Protein AF-A0A1B6G8R2-F1 (afdb_monomer_lite)

Secondary structure (DSSP, 8-state):
-------EEEES--HHHHHHHHHHTTTS-HHHHTTEEEESSHHHHHTTS-GGGS---HHHHHHHHHHHHHHGGGS-------PPP-PPPPPPPTT--SSS-HHHHHHHTTT-SS-HHHHHHHHHHTSHHHHT-TTTTTS---HHHHHHHHHHHHTT-----TT-HHHHHHHHHHHHHTSSS-TTTTTTHHHHHTGGGS-TTTHHHHHHHIIIIIS-HHHHHHHHHHHHHHHHHHTTHHHH---HHHHHHHHHHHH---TTS---HHHHHHHHHHHHHHHHTHHHHS--

InterPro domains:
  IPR000198 Rho GTPase-activating protein domain [PF00620] (115-259)
  IPR000198 Rho GTPase-activating protein domain [PS50238] (100-286)
  IPR000198 Rho GTPase-activating protein domain [SM00324] (112-283)
  IPR001251 CRAL-TRIO lipid binding domain [PF13716] (1-65)
  IPR001251 CRAL-TRIO lipid binding domain [cd00170] (1-57)
  IPR008936 Rho GTPase activation protein [G3DSA:1.10.555.10] (91-286)
  IPR008936 Rho GTPase activation protein [SSF48350] (93-286)
  IPR036865 CRAL-TRIO lipid binding domain superfamily [G3DSA:3.40.525.10] (1-67)
  IPR036865 CRAL-TRIO lipid binding domain superfamily [SSF52087] (1-54)

Sequence (288 aa):
YKKNLKALYLVHPTNFIRIIWKIFRAVISVKFGRKMMYVNCLNELSQYLNLDQISIPQPVLEHDERLMAKNSRFSSSSAAAPSPPHTPAPTPLPTQQFGVSLQFIKENHQGEVIPPLVRQCVEFLSSPDALETEGLFRRSANVSVVKELQAKVNQGLPIEFNGDVHIAAVLLKTFLRELEEPIMTFDLYDEITQFQSISKDERPRHVKILILEKLPEDNYQVLKYIVRFLSKVMDRCDLNKMTSFNLAVVFGPNLVWSQSGQLSLSAIAPINMFTDFVLVHHDQIFII

Foldseek 3Di:
DPPPLQADEDEQQDPVNVVVVVVCVVVDDPVHVVRYHYDDAVVVVCVPDPCVVPPDDPVRVVVRVVVVVVVVVVDDDDDDDDDDDDPPDPDQDLQAQFQEALVSQCVSVVNDLARPLLVVLLVLCLDPVNLLAACQLNDADDPVVLVVVNVCSSVVHDDDCVPPSRSSSVNNLRSLLRYNAALLGQVCLVVLLCLVVDDPVCNLVSLLCSQPPVGDPSSNVNVLVVLVSVLSSCVNCVRHVCHLLNVLLSRLNSRDDHPVSDRDPSSSVSSSVSSSVCSVCVCSRDVD

Radius of gyration: 22.12 Å; chains: 1; bounding box: 62×64×45 Å

Structure (mmCIF, N/CA/C/O backbone):
data_AF-A0A1B6G8R2-F1
#
_entry.id   AF-A0A1B6G8R2-F1
#
loop_
_atom_site.group_PDB
_atom_site.id
_atom_site.type_symbol
_atom_site.label_atom_id
_atom_site.label_alt_id
_atom_site.label_comp_id
_atom_site.label_asym_id
_atom_site.label_entity_id
_atom_site.label_seq_id
_atom_site.pdbx_PDB_ins_code
_atom_site.Cartn_x
_atom_site.Cartn_y
_atom_site.Cartn_z
_atom_site.occupancy
_atom_site.B_iso_or_equiv
_atom_site.auth_seq_id
_atom_site.auth_comp_id
_atom_site.auth_asym_id
_atom_site.auth_atom_id
_atom_site.pdbx_PDB_model_num
ATOM 1 N N . TYR A 1 1 ? -41.610 13.814 -13.006 1.00 40.31 1 TYR A N 1
ATOM 2 C CA . TYR A 1 1 ? -41.071 15.158 -12.696 1.00 40.31 1 TYR A CA 1
ATOM 3 C C . TYR A 1 1 ? -39.802 15.402 -13.524 1.00 40.31 1 TYR A C 1
ATOM 5 O O . TYR 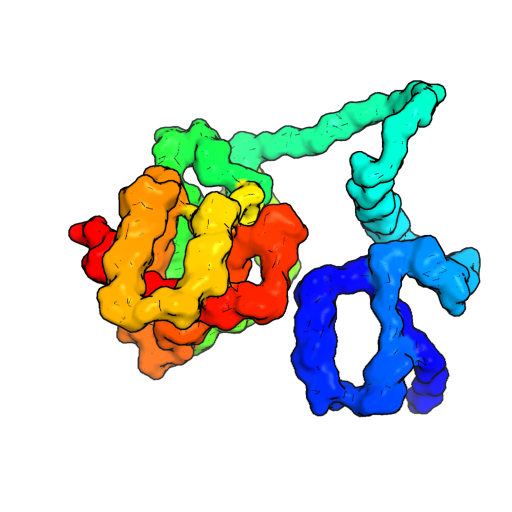A 1 1 ? -38.723 14.982 -13.124 1.00 40.31 1 TYR A O 1
ATOM 13 N N . LYS A 1 2 ? -39.899 16.003 -14.723 1.00 40.00 2 LYS A N 1
ATOM 14 C CA . LYS A 1 2 ? -38.705 16.394 -15.504 1.00 40.00 2 LYS A CA 1
ATOM 15 C C . LYS A 1 2 ? -38.089 17.630 -14.842 1.00 40.00 2 LYS A C 1
ATOM 17 O O . LYS A 1 2 ? -38.471 18.753 -15.149 1.00 40.00 2 LYS A O 1
ATOM 22 N N . LYS A 1 3 ? -37.171 17.432 -13.892 1.00 52.41 3 LYS A N 1
ATOM 23 C CA . LYS A 1 3 ? -36.388 18.541 -13.335 1.00 52.41 3 LYS A CA 1
ATOM 24 C C . LYS A 1 3 ? -35.418 19.016 -14.420 1.00 52.41 3 LYS A C 1
ATOM 26 O O . LYS A 1 3 ? -34.478 18.305 -14.772 1.00 52.41 3 LYS A O 1
ATOM 31 N N . ASN A 1 4 ? -35.667 20.204 -14.971 1.00 66.50 4 ASN A N 1
ATOM 32 C CA . ASN A 1 4 ? -34.751 20.914 -15.864 1.00 66.50 4 ASN A CA 1
ATOM 33 C C . ASN A 1 4 ? -33.536 21.401 -15.062 1.00 66.50 4 ASN A C 1
ATOM 35 O O . ASN A 1 4 ? -33.386 22.591 -14.800 1.00 66.50 4 ASN A O 1
ATOM 39 N N . LEU A 1 5 ? -32.683 20.468 -14.635 1.00 71.00 5 LEU A N 1
ATOM 40 C CA . LEU A 1 5 ? -31.417 20.783 -13.985 1.00 71.00 5 LEU A CA 1
ATOM 41 C C . LEU A 1 5 ? -30.612 21.666 -14.944 1.00 71.00 5 LEU A C 1
ATOM 43 O O . LEU A 1 5 ? -30.354 21.245 -16.075 1.00 71.00 5 LEU A O 1
ATOM 47 N N . LYS A 1 6 ? -30.295 22.899 -14.539 1.00 76.00 6 LYS A N 1
ATOM 48 C CA . LYS A 1 6 ? -29.515 23.844 -15.354 1.00 76.00 6 LYS A CA 1
ATOM 49 C C . LYS A 1 6 ? -28.019 23.612 -15.164 1.00 76.00 6 LYS A C 1
ATOM 51 O O . LYS A 1 6 ? -27.314 23.453 -16.153 1.00 76.00 6 LYS A O 1
ATOM 56 N N . ALA A 1 7 ? -27.586 23.487 -13.913 1.00 74.69 7 ALA A N 1
ATOM 57 C CA . ALA A 1 7 ? -26.220 23.161 -13.530 1.00 74.69 7 ALA A CA 1
ATOM 58 C C . ALA A 1 7 ? -26.206 22.378 -12.204 1.00 74.69 7 ALA A C 1
ATOM 60 O O . ALA A 1 7 ? -27.134 22.499 -11.403 1.00 74.69 7 ALA A O 1
ATOM 61 N N . LEU A 1 8 ? -25.170 21.566 -12.002 1.00 82.56 8 LEU A N 1
ATOM 62 C CA . LEU A 1 8 ? -24.858 20.845 -10.773 1.00 82.56 8 LEU A CA 1
ATOM 63 C C . LEU A 1 8 ? -23.422 21.187 -10.383 1.00 82.56 8 LEU A C 1
ATOM 65 O O . LEU A 1 8 ? -22.488 20.781 -11.075 1.00 82.56 8 LEU A O 1
ATOM 69 N N . TYR A 1 9 ? -23.269 21.922 -9.286 1.00 81.06 9 TYR A N 1
ATOM 70 C CA . TYR A 1 9 ? -21.970 22.314 -8.756 1.00 81.06 9 TYR A CA 1
ATOM 71 C C . TYR A 1 9 ? -21.556 21.352 -7.653 1.00 81.06 9 TYR A C 1
ATOM 73 O O . TYR A 1 9 ? -22.289 21.156 -6.684 1.00 81.06 9 TYR A O 1
ATOM 81 N N . LEU A 1 10 ? -20.385 20.747 -7.812 1.00 82.38 10 LEU A N 1
ATOM 82 C CA . LEU A 1 10 ? -19.775 19.915 -6.791 1.00 82.38 10 LEU A CA 1
ATOM 83 C C . LEU A 1 10 ? -18.633 20.692 -6.136 1.00 82.38 10 LEU A C 1
ATOM 85 O O . LEU A 1 10 ? -17.642 21.014 -6.792 1.00 82.38 10 LEU A O 1
ATOM 89 N N . VAL A 1 11 ? -18.806 20.977 -4.848 1.00 80.62 11 VAL A N 1
ATOM 90 C CA . VAL A 1 11 ? -17.889 21.766 -4.018 1.00 80.62 11 VAL A CA 1
ATOM 91 C C . VAL A 1 11 ? -16.955 20.823 -3.267 1.00 80.62 11 VAL A C 1
ATOM 93 O O . VAL A 1 11 ? -17.408 19.806 -2.746 1.00 80.62 11 VAL A O 1
ATOM 96 N N . HIS A 1 12 ? -15.659 21.136 -3.232 1.00 80.25 12 HIS A N 1
ATOM 97 C CA . HIS A 1 12 ? -14.617 20.300 -2.616 1.00 80.25 12 HIS A CA 1
ATOM 98 C C . HIS A 1 12 ? -14.606 18.839 -3.100 1.00 80.25 12 HIS A C 1
ATOM 100 O O . HIS A 1 12 ? -14.577 17.908 -2.288 1.00 80.25 12 HIS A O 1
ATOM 106 N N . PRO A 1 13 ? -14.632 18.580 -4.420 1.00 75.62 13 PRO A N 1
ATOM 107 C CA . PRO A 1 13 ? -14.614 17.212 -4.900 1.00 75.62 13 PRO A CA 1
ATOM 108 C C . PRO A 1 13 ? -13.291 16.549 -4.519 1.00 75.62 13 PRO A C 1
ATOM 110 O O . PRO A 1 13 ? -12.234 16.910 -5.051 1.00 75.62 13 PRO A O 1
ATOM 113 N N . THR A 1 14 ? -13.362 15.561 -3.623 1.00 70.75 14 THR A N 1
ATOM 114 C CA . THR A 1 14 ? -12.216 14.720 -3.265 1.00 70.75 14 THR A CA 1
ATOM 115 C C . THR A 1 14 ? -11.708 13.985 -4.502 1.00 70.75 14 THR A C 1
ATOM 117 O O . THR A 1 14 ? -12.460 13.733 -5.451 1.00 70.75 14 THR A O 1
ATOM 120 N N . ASN A 1 15 ? -10.430 13.603 -4.502 1.00 51.84 15 ASN A N 1
ATOM 121 C CA . ASN A 1 15 ? -9.830 12.897 -5.637 1.00 51.84 15 ASN A CA 1
ATOM 122 C C . ASN A 1 15 ? -10.608 11.621 -5.986 1.00 51.84 15 ASN A C 1
ATOM 124 O O . ASN A 1 15 ? -10.829 11.341 -7.160 1.00 51.84 15 ASN A O 1
ATOM 128 N N . PHE A 1 16 ? -11.149 10.931 -4.980 1.00 55.25 16 PHE A N 1
ATOM 129 C CA . PHE A 1 16 ? -12.066 9.808 -5.157 1.00 55.25 16 PHE A CA 1
ATOM 130 C C . PHE A 1 16 ? -13.327 10.178 -5.954 1.00 55.25 16 PHE A C 1
ATOM 132 O O . PHE A 1 16 ? -13.662 9.490 -6.916 1.00 55.25 16 PHE A O 1
ATOM 139 N N . ILE A 1 17 ? -13.996 11.290 -5.623 1.00 67.38 17 ILE A N 1
ATOM 140 C CA . ILE A 1 17 ? -15.208 11.725 -6.335 1.00 67.38 17 ILE A CA 1
ATOM 141 C C . ILE A 1 17 ? -14.876 12.162 -7.770 1.00 67.38 17 ILE A C 1
ATOM 143 O O . ILE A 1 17 ? -15.641 11.871 -8.690 1.00 67.38 17 ILE A O 1
ATOM 147 N N . ARG A 1 18 ? -13.710 12.785 -7.998 1.00 60.12 18 ARG A N 1
ATOM 148 C CA . ARG A 1 18 ? -13.232 13.127 -9.352 1.00 60.12 18 ARG A CA 1
ATOM 149 C C . ARG A 1 18 ? -12.920 11.880 -10.187 1.00 60.12 18 ARG A C 1
ATOM 151 O O . ARG A 1 18 ? -13.203 11.864 -11.384 1.00 60.12 18 ARG A O 1
ATOM 158 N N . ILE A 1 19 ? -12.351 10.841 -9.573 1.00 54.41 19 ILE A N 1
ATOM 159 C CA . ILE A 1 19 ? -12.020 9.556 -10.214 1.00 54.41 19 ILE A CA 1
ATOM 160 C C . ILE A 1 19 ? -13.291 8.785 -10.569 1.00 54.41 19 ILE A C 1
ATOM 162 O O . ILE A 1 19 ? -13.453 8.383 -11.721 1.00 54.41 19 ILE A O 1
ATOM 166 N N . ILE A 1 20 ? -14.220 8.659 -9.616 1.00 66.56 20 ILE A N 1
ATOM 167 C CA . ILE A 1 20 ? -15.561 8.111 -9.845 1.00 66.56 20 ILE A CA 1
ATOM 168 C C . ILE A 1 20 ? -16.197 8.815 -11.043 1.00 66.56 20 ILE A C 1
ATOM 170 O O . ILE A 1 20 ? -16.633 8.162 -11.990 1.00 66.56 20 ILE A O 1
ATOM 174 N N . TRP A 1 21 ? -16.149 10.146 -11.081 1.00 65.31 21 TRP A N 1
ATOM 175 C CA . TRP A 1 21 ? -16.716 10.895 -12.194 1.00 65.31 21 TRP A CA 1
ATOM 176 C C . TRP A 1 21 ? -16.066 10.622 -13.549 1.00 65.31 21 TRP A C 1
ATOM 178 O O . TRP A 1 21 ? -16.764 10.523 -14.560 1.00 65.31 21 TRP A O 1
ATOM 188 N N . LYS A 1 22 ? -14.743 10.457 -13.599 1.00 61.22 22 LYS A N 1
ATOM 189 C CA . LYS A 1 22 ? -14.046 10.110 -14.845 1.00 61.22 22 LYS A CA 1
ATOM 190 C C . LYS A 1 22 ? -14.473 8.741 -15.383 1.00 61.22 22 LYS A C 1
ATOM 192 O O . LYS A 1 22 ? -14.595 8.597 -16.596 1.00 61.22 22 LYS A O 1
ATOM 197 N N . ILE A 1 23 ? -14.770 7.788 -14.499 1.00 62.78 23 ILE A N 1
ATOM 198 C CA . ILE A 1 23 ? -15.248 6.441 -14.851 1.00 62.78 23 ILE A CA 1
ATOM 199 C C . ILE A 1 23 ? -16.711 6.483 -15.326 1.00 62.78 23 ILE A C 1
ATOM 201 O O . ILE A 1 23 ? -17.046 5.918 -16.366 1.00 62.78 23 ILE A O 1
ATOM 205 N N . PHE A 1 24 ? -17.583 7.221 -14.631 1.00 64.94 24 PHE A N 1
ATOM 206 C CA . PHE A 1 24 ? -18.999 7.345 -15.004 1.00 64.94 24 PHE A CA 1
ATOM 207 C C . PHE A 1 24 ? -19.252 8.220 -16.244 1.00 64.94 24 PHE A C 1
ATOM 209 O O . PHE A 1 24 ? -20.363 8.213 -16.778 1.00 64.94 24 PHE A O 1
ATOM 216 N N . ARG A 1 25 ? -18.235 8.923 -16.769 1.00 61.28 25 ARG A N 1
ATOM 217 C CA . ARG A 1 25 ? -18.344 9.722 -18.005 1.00 61.28 25 ARG A CA 1
ATOM 218 C C . ARG A 1 25 ? -18.815 8.896 -19.212 1.00 61.28 25 ARG A C 1
ATOM 220 O O . ARG A 1 25 ? -19.458 9.458 -20.092 1.00 61.28 25 ARG A O 1
ATOM 227 N N . ALA A 1 26 ? -18.542 7.589 -19.238 1.00 59.84 26 ALA A N 1
ATOM 228 C CA . ALA A 1 26 ? -19.014 6.676 -20.285 1.00 59.84 26 ALA A CA 1
ATOM 229 C C . ALA A 1 26 ? -20.502 6.284 -20.150 1.00 59.84 26 ALA A C 1
ATOM 231 O O . ALA A 1 26 ? -21.125 5.893 -21.130 1.00 59.84 26 ALA A O 1
ATOM 232 N N . VAL A 1 27 ? -21.078 6.405 -18.950 1.00 67.25 27 VAL A N 1
ATOM 233 C CA . VAL A 1 27 ? -22.444 5.953 -18.615 1.00 67.25 27 VAL A CA 1
ATOM 234 C C . VAL A 1 27 ? -23.433 7.125 -18.568 1.00 67.25 27 VAL A C 1
ATOM 236 O O . VAL A 1 27 ? -24.647 6.952 -18.666 1.00 67.25 27 VAL A O 1
ATOM 239 N N . ILE A 1 28 ? -22.927 8.350 -18.431 1.00 64.81 28 ILE A N 1
ATOM 240 C CA . ILE A 1 28 ? -23.736 9.540 -18.182 1.00 64.81 28 ILE A CA 1
ATOM 241 C C . ILE A 1 28 ? -23.916 10.334 -19.466 1.00 64.81 28 ILE A C 1
ATOM 243 O O . ILE A 1 28 ? -22.966 10.602 -20.197 1.00 64.81 28 ILE A O 1
ATOM 247 N N . SER A 1 29 ? -25.164 10.727 -19.747 1.00 71.88 29 SER A N 1
ATOM 248 C CA . SER A 1 29 ? -25.476 11.393 -21.011 1.00 71.88 29 SER A CA 1
ATOM 249 C C . SER A 1 29 ? -24.622 12.650 -21.199 1.00 71.88 29 SER A C 1
ATOM 251 O O . SER A 1 29 ? -24.452 13.453 -20.276 1.00 71.88 29 SER A O 1
ATOM 253 N N . VAL A 1 30 ? -24.161 12.874 -22.430 1.00 69.00 30 VAL A N 1
ATOM 254 C CA . VAL A 1 30 ? -23.381 14.062 -22.815 1.00 69.00 30 VAL A CA 1
ATOM 255 C C . VAL A 1 30 ? -24.092 15.359 -22.400 1.00 69.00 30 VAL A C 1
ATOM 257 O O . VAL A 1 30 ? -23.451 16.317 -21.970 1.00 69.00 30 VAL A O 1
ATOM 260 N N . LYS A 1 31 ? -25.432 15.380 -22.461 1.00 71.00 31 LYS A N 1
ATOM 261 C CA . LYS A 1 31 ? -26.261 16.526 -22.050 1.00 71.00 31 LYS A CA 1
ATOM 262 C C . LYS A 1 31 ? -26.241 16.779 -20.539 1.00 71.00 31 LYS A C 1
ATOM 264 O O . LYS A 1 31 ? -26.386 17.927 -20.132 1.00 71.00 31 LYS A O 1
ATOM 269 N N . PHE A 1 32 ? -26.088 15.739 -19.720 1.00 75.06 32 PHE A N 1
ATOM 270 C CA . PHE A 1 32 ? -25.959 15.866 -18.266 1.00 75.06 32 PHE A CA 1
ATOM 271 C C . PHE A 1 32 ? -24.525 16.214 -17.864 1.00 75.06 32 PHE A C 1
ATOM 273 O O . PHE A 1 32 ? -24.330 17.114 -17.055 1.00 75.06 32 PHE A O 1
ATOM 280 N N . GLY A 1 33 ? -23.523 15.584 -18.487 1.00 68.12 33 GLY A N 1
ATOM 281 C CA . GLY A 1 33 ? -22.112 15.876 -18.215 1.00 68.12 33 GLY A CA 1
ATOM 282 C C . GLY A 1 33 ? -21.746 17.348 -18.439 1.00 68.12 33 GLY A C 1
ATOM 283 O O . GLY A 1 33 ? -21.022 17.924 -17.638 1.00 68.12 33 GLY A O 1
ATOM 284 N N . ARG A 1 34 ? -22.328 18.000 -19.459 1.00 72.38 34 ARG A N 1
ATOM 285 C CA . ARG A 1 34 ? -22.142 19.444 -19.730 1.00 72.38 34 ARG A CA 1
ATOM 286 C C . ARG A 1 34 ? -22.697 20.378 -18.651 1.00 72.38 34 ARG A C 1
ATOM 288 O O . ARG A 1 34 ? -22.387 21.561 -18.667 1.00 72.38 34 ARG A O 1
ATOM 295 N N . LYS A 1 35 ? -23.550 19.874 -17.761 1.00 77.81 35 LYS A N 1
ATOM 296 C CA . LYS A 1 35 ? -24.177 20.654 -16.686 1.00 77.81 35 LYS A CA 1
ATOM 297 C C . LYS A 1 35 ? -23.432 20.512 -15.367 1.00 77.81 35 LYS A C 1
ATOM 299 O O . LYS A 1 35 ? -23.833 21.122 -14.385 1.00 77.81 35 LYS A O 1
ATOM 304 N N . MET A 1 36 ? -22.393 19.689 -15.331 1.00 75.56 36 MET A N 1
ATOM 305 C CA . MET A 1 36 ? -21.608 19.461 -14.136 1.00 75.56 36 MET A CA 1
ATOM 306 C C . MET A 1 36 ? -20.434 20.412 -14.067 1.00 75.56 36 MET A C 1
ATOM 308 O O . MET A 1 36 ? -19.650 20.484 -15.010 1.00 75.56 36 MET A O 1
ATOM 312 N N . MET A 1 37 ? -20.297 21.079 -12.933 1.00 73.94 37 MET A N 1
ATOM 313 C CA . MET A 1 37 ? -19.226 22.026 -12.680 1.00 73.94 37 MET A CA 1
ATOM 314 C C . MET A 1 37 ? -18.552 21.663 -11.361 1.00 73.94 37 MET A C 1
ATOM 316 O O . MET A 1 37 ? -19.218 21.303 -10.389 1.00 73.94 37 MET A O 1
ATOM 320 N N . TYR A 1 38 ? -17.227 21.735 -11.336 1.00 77.12 38 TYR A N 1
ATOM 321 C CA . TYR A 1 38 ? -16.442 21.521 -10.126 1.00 77.12 38 TYR A CA 1
ATOM 322 C C . TYR A 1 38 ? -15.957 22.866 -9.624 1.00 77.12 38 TYR A C 1
ATOM 324 O O . TYR A 1 38 ? -15.432 23.651 -10.410 1.00 77.12 38 TYR A O 1
ATOM 332 N N . VAL A 1 39 ? -16.112 23.092 -8.327 1.00 72.69 39 VAL A N 1
ATOM 333 C CA . VAL A 1 39 ? -15.553 24.259 -7.649 1.00 72.69 39 VAL A CA 1
ATOM 334 C C . VAL A 1 39 ? -14.748 23.777 -6.454 1.00 72.69 39 VAL A C 1
ATOM 336 O O . VAL A 1 39 ? -15.142 22.853 -5.732 1.00 72.69 39 VAL A O 1
ATOM 339 N N . ASN A 1 40 ? -13.561 24.340 -6.294 1.00 75.50 40 ASN A N 1
ATOM 340 C CA . ASN A 1 40 ? -12.614 23.908 -5.274 1.00 75.50 40 ASN A CA 1
ATOM 341 C C . ASN A 1 40 ? -12.871 24.592 -3.933 1.00 75.50 40 ASN A C 1
ATOM 343 O O . ASN A 1 40 ? -12.404 24.082 -2.916 1.00 75.50 40 ASN A O 1
ATOM 347 N N . CYS A 1 41 ? -13.614 25.701 -3.944 1.00 82.81 41 CYS A N 1
ATOM 348 C CA . CYS A 1 41 ? -13.970 26.474 -2.766 1.00 82.81 41 CYS A CA 1
ATOM 349 C C . CYS A 1 41 ? -15.330 27.183 -2.905 1.00 82.81 41 CYS A C 1
ATOM 351 O O . CYS A 1 41 ? -15.867 27.320 -4.010 1.00 82.81 41 CYS A O 1
ATOM 353 N N . LEU A 1 42 ? -15.895 27.645 -1.788 1.00 84.50 42 LEU A N 1
ATOM 354 C CA . LEU A 1 42 ? -17.187 28.340 -1.759 1.00 84.50 42 LEU A CA 1
ATOM 355 C C . LEU A 1 42 ? -17.120 29.727 -2.407 1.00 84.50 42 LEU A C 1
ATOM 357 O O . LEU A 1 42 ? -18.110 30.170 -2.985 1.00 84.50 42 LEU A O 1
ATOM 361 N N . ASN A 1 43 ? -15.952 30.377 -2.408 1.00 82.25 43 ASN A N 1
ATOM 362 C CA . ASN A 1 43 ? -15.760 31.638 -3.129 1.00 82.25 43 ASN A CA 1
ATOM 363 C C . ASN A 1 43 ? -15.850 31.471 -4.659 1.00 82.25 43 ASN A C 1
ATOM 365 O O . ASN A 1 43 ? -16.321 32.361 -5.355 1.00 82.25 43 ASN A O 1
ATOM 369 N N . GLU A 1 44 ? -15.440 30.325 -5.210 1.00 78.12 44 GLU A N 1
ATOM 370 C CA . GLU A 1 44 ? -15.698 30.021 -6.625 1.00 78.12 44 GLU A CA 1
ATOM 371 C C . GLU A 1 44 ? -17.190 29.750 -6.861 1.00 78.12 44 GLU A C 1
ATOM 373 O O . GLU A 1 44 ? -17.727 30.137 -7.895 1.00 78.12 44 GLU A O 1
ATOM 378 N N . LEU A 1 45 ? -17.882 29.115 -5.906 1.00 82.56 45 LEU A 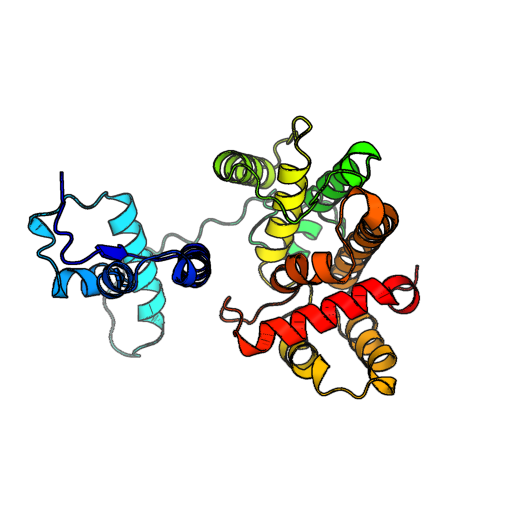N 1
ATOM 379 C CA . LEU A 1 45 ? -19.319 28.845 -6.009 1.00 82.56 45 LEU A CA 1
ATOM 380 C C . LEU A 1 45 ? -20.161 30.131 -6.011 1.00 82.56 45 LEU A C 1
ATOM 382 O O . LEU A 1 45 ? -21.136 30.209 -6.763 1.00 82.56 45 LEU A O 1
ATOM 386 N N . SER A 1 46 ? -19.784 31.130 -5.204 1.00 80.56 46 SER A N 1
ATOM 387 C CA . SER A 1 46 ? -20.508 32.405 -5.077 1.00 80.56 46 SER A CA 1
ATOM 388 C C . SER A 1 46 ? -20.560 33.203 -6.386 1.00 80.56 46 SER A C 1
ATOM 390 O O . SER A 1 46 ? -21.493 33.971 -6.610 1.00 80.56 46 SER A O 1
ATOM 392 N N . GLN A 1 47 ? -19.613 32.968 -7.301 1.00 79.12 47 GLN A N 1
ATOM 393 C CA . GLN A 1 47 ? -19.602 33.571 -8.640 1.00 79.12 47 GLN A CA 1
ATOM 394 C C . GLN A 1 47 ? -20.722 33.037 -9.545 1.00 79.12 47 GLN A C 1
ATOM 396 O O . GLN A 1 47 ? -21.084 33.680 -10.531 1.00 79.12 47 GLN A O 1
ATOM 401 N N . TYR A 1 48 ? -21.277 31.864 -9.224 1.00 77.31 48 TYR A N 1
ATOM 402 C CA . TYR A 1 48 ? -22.320 31.208 -10.014 1.00 77.31 48 TYR A CA 1
ATOM 403 C C . TYR A 1 48 ? -23.684 31.176 -9.313 1.00 77.31 48 TYR A C 1
ATOM 405 O O . TYR A 1 48 ? -24.706 31.036 -9.989 1.00 77.31 48 TYR A O 1
ATOM 413 N N . LEU A 1 49 ? -23.716 31.267 -7.979 1.00 77.94 49 LEU A N 1
ATOM 414 C CA . LEU A 1 49 ? -24.923 31.160 -7.157 1.00 77.94 49 LEU A CA 1
ATOM 415 C C . LEU A 1 49 ? -24.896 32.173 -6.009 1.00 77.94 49 LEU A C 1
ATOM 417 O O . LEU A 1 49 ? -23.869 32.362 -5.367 1.00 77.94 49 LEU A O 1
ATOM 421 N N . ASN A 1 50 ? -26.050 32.761 -5.689 1.00 77.00 50 ASN A N 1
ATOM 422 C CA . ASN A 1 50 ? -26.180 33.588 -4.493 1.00 77.00 50 ASN A CA 1
ATOM 423 C C . ASN A 1 50 ? -26.247 32.686 -3.247 1.00 77.00 50 ASN A C 1
ATOM 425 O O . ASN A 1 50 ? -27.248 31.996 -3.034 1.00 77.00 50 ASN A O 1
ATOM 429 N N . LEU A 1 51 ? -25.172 32.677 -2.453 1.00 75.31 51 LEU A N 1
ATOM 430 C CA . LEU A 1 51 ? -25.038 31.792 -1.293 1.00 75.31 51 LEU A CA 1
ATOM 431 C C . LEU A 1 51 ? -25.983 32.163 -0.139 1.00 75.31 51 LEU A C 1
ATOM 433 O O . LEU A 1 51 ? -26.355 31.271 0.615 1.00 75.31 51 LEU A O 1
ATOM 437 N N . ASP A 1 52 ? -26.463 33.409 -0.052 1.00 76.06 52 ASP A N 1
ATOM 438 C CA . ASP A 1 52 ? -27.372 33.855 1.021 1.00 76.06 52 ASP A CA 1
ATOM 439 C C . ASP A 1 52 ? -28.753 33.182 0.947 1.00 76.06 52 ASP A C 1
ATOM 441 O O . ASP A 1 52 ? -29.490 33.115 1.929 1.00 76.06 52 ASP A O 1
ATOM 445 N N . GLN A 1 53 ? -29.116 32.658 -0.226 1.00 76.06 53 GLN A N 1
ATOM 446 C CA . GLN A 1 53 ? -30.376 31.942 -0.447 1.00 76.06 53 GLN A CA 1
ATOM 447 C C . GLN A 1 53 ? -30.248 30.426 -0.226 1.00 76.06 53 GLN A C 1
ATOM 449 O O . GLN A 1 53 ? -31.225 29.694 -0.396 1.00 76.06 53 GLN A O 1
ATOM 454 N N . ILE A 1 54 ? -29.052 29.936 0.119 1.00 78.50 54 ILE A N 1
ATOM 455 C CA . ILE A 1 54 ? -28.742 28.512 0.238 1.00 78.50 54 ILE A CA 1
ATOM 456 C C . ILE A 1 54 ? -28.231 28.243 1.652 1.00 78.50 54 ILE A C 1
ATOM 458 O O . ILE A 1 54 ? -27.196 28.751 2.065 1.00 78.50 54 ILE A O 1
ATOM 462 N N . SER A 1 55 ? -28.922 27.386 2.402 1.00 79.88 55 SER A N 1
ATOM 463 C CA . SER A 1 55 ? -28.442 26.956 3.718 1.00 79.88 55 SER A CA 1
ATOM 464 C C . SER A 1 55 ? -27.259 25.996 3.566 1.00 79.88 55 SER A C 1
ATOM 466 O O . SER A 1 55 ? -27.444 24.793 3.367 1.00 79.88 55 SER A O 1
ATOM 468 N N . ILE A 1 56 ? -26.038 26.529 3.640 1.00 84.25 56 ILE A N 1
ATOM 469 C CA . ILE A 1 56 ? -24.805 25.737 3.613 1.00 84.25 56 ILE A CA 1
ATOM 470 C C . ILE A 1 56 ? -24.554 25.164 5.017 1.00 84.25 56 ILE A C 1
ATOM 472 O O . ILE A 1 56 ? -24.506 25.924 5.985 1.00 84.25 56 ILE A O 1
ATOM 476 N N . PRO A 1 57 ? -24.388 23.839 5.170 1.00 86.56 57 PRO A N 1
ATOM 477 C CA . PRO A 1 57 ? -24.084 23.245 6.467 1.00 86.56 57 PRO A CA 1
ATOM 478 C C . PRO A 1 57 ? -22.756 23.760 7.043 1.00 86.56 57 PRO A C 1
ATOM 480 O O . PRO A 1 57 ? -21.751 23.794 6.334 1.00 86.56 57 PRO A O 1
ATOM 483 N N . GLN A 1 58 ? -22.728 24.061 8.345 1.00 80.38 58 GLN A N 1
ATOM 484 C CA . GLN A 1 58 ? -21.529 24.523 9.068 1.00 80.38 58 GLN A CA 1
ATOM 485 C C . GLN A 1 58 ? -20.267 23.669 8.828 1.00 80.38 58 GLN A C 1
ATOM 487 O O . GLN A 1 58 ? -19.222 24.245 8.535 1.00 80.38 58 GLN A O 1
ATOM 492 N N . PRO A 1 59 ? -20.335 22.319 8.794 1.00 86.00 59 PRO A N 1
ATOM 493 C CA . PRO A 1 59 ? -19.154 21.502 8.502 1.00 86.00 59 PRO A CA 1
ATOM 494 C C . PRO A 1 59 ? -18.502 21.783 7.140 1.00 86.00 59 PRO A C 1
ATOM 496 O O . PRO A 1 59 ? -17.316 21.519 6.961 1.00 86.00 59 PRO A O 1
ATOM 499 N N . VAL A 1 60 ? -19.265 22.287 6.163 1.00 80.19 60 VAL A N 1
ATOM 500 C CA . VAL A 1 60 ? -18.752 22.635 4.830 1.00 80.19 60 VAL A CA 1
ATOM 501 C C . VAL A 1 60 ? -18.041 23.987 4.864 1.00 80.19 60 VAL A C 1
ATOM 503 O O . VAL A 1 60 ? -16.980 24.111 4.264 1.00 80.19 60 VAL A O 1
ATOM 506 N N . LEU A 1 61 ? -18.580 24.960 5.605 1.00 83.75 61 LEU A N 1
ATOM 507 C CA . LEU A 1 61 ? -17.952 26.271 5.808 1.00 83.75 61 LEU A CA 1
ATOM 508 C C . LEU A 1 61 ? -16.604 26.124 6.525 1.00 83.75 61 LEU A C 1
ATOM 510 O O . LEU A 1 61 ? -15.586 26.602 6.034 1.00 83.75 61 LEU A O 1
ATOM 514 N N . GLU A 1 62 ? -16.572 25.351 7.614 1.00 85.50 62 GLU A N 1
ATOM 515 C CA . GLU A 1 62 ? -15.330 25.056 8.340 1.00 85.50 62 GLU A CA 1
ATOM 516 C C . GLU A 1 62 ? -14.291 24.344 7.461 1.00 85.50 62 GLU A C 1
ATOM 518 O O . GLU A 1 62 ? -13.082 24.543 7.607 1.00 85.50 62 GLU A O 1
ATOM 523 N N . HIS A 1 63 ? -14.742 23.468 6.560 1.00 82.19 63 HIS A N 1
ATOM 524 C CA . HIS A 1 63 ? -13.851 22.757 5.651 1.00 82.19 63 HIS A CA 1
ATOM 525 C C . HIS A 1 63 ? -13.259 23.686 4.583 1.00 82.19 63 HIS A C 1
ATOM 527 O O . HIS A 1 63 ? -12.060 23.600 4.306 1.00 82.19 63 HIS A O 1
ATOM 533 N N . ASP A 1 64 ? -14.072 24.582 4.022 1.00 85.44 64 ASP A N 1
ATOM 534 C CA . ASP A 1 64 ? -13.653 25.587 3.043 1.00 85.44 64 ASP A CA 1
ATOM 535 C C . ASP A 1 64 ? -12.605 26.543 3.633 1.00 85.44 64 ASP A C 1
ATOM 537 O O . ASP A 1 64 ? -11.526 26.708 3.056 1.00 85.44 64 ASP A O 1
ATOM 541 N N . GLU A 1 65 ? -12.847 27.064 4.841 1.00 84.00 65 GLU A N 1
ATOM 542 C CA . GLU A 1 65 ? -11.900 27.924 5.563 1.00 84.00 65 GLU A CA 1
ATOM 543 C C . GLU A 1 65 ? -10.559 27.222 5.815 1.00 84.00 65 GLU A C 1
ATOM 545 O O . GLU A 1 65 ? -9.489 27.789 5.568 1.00 84.00 65 GLU A O 1
ATOM 550 N N . ARG A 1 66 ? -10.589 25.949 6.240 1.00 84.06 66 ARG A N 1
ATOM 551 C CA . ARG A 1 66 ? -9.369 25.147 6.445 1.00 84.06 66 ARG A CA 1
ATOM 552 C C . ARG A 1 66 ? -8.574 24.954 5.154 1.00 84.06 66 ARG A C 1
ATOM 554 O O . ARG A 1 66 ? -7.343 24.908 5.206 1.00 84.06 66 ARG A O 1
ATOM 561 N N . LEU A 1 67 ? -9.244 24.814 4.010 1.00 76.88 67 LEU A N 1
ATOM 562 C CA . LEU A 1 67 ? -8.586 24.662 2.711 1.00 76.88 67 LEU A CA 1
ATOM 563 C C . LEU A 1 67 ? -7.996 25.987 2.210 1.00 76.88 67 LEU A C 1
ATOM 565 O O . LEU A 1 67 ? -6.852 26.005 1.750 1.00 76.88 67 LEU A O 1
ATOM 569 N N . MET A 1 68 ? -8.717 27.102 2.354 1.00 78.06 68 MET A N 1
ATOM 570 C CA . MET A 1 68 ? -8.215 28.425 1.961 1.00 78.06 68 MET A CA 1
ATOM 571 C C . MET A 1 68 ? -7.026 28.877 2.818 1.00 78.06 68 MET A C 1
ATOM 573 O O . MET A 1 68 ? -6.036 29.384 2.285 1.00 78.06 68 MET A O 1
ATOM 577 N N . ALA A 1 69 ? -7.064 28.610 4.127 1.00 74.00 69 ALA A N 1
ATOM 578 C CA . ALA A 1 69 ? -5.966 28.923 5.040 1.00 74.00 69 ALA A CA 1
ATOM 579 C C . ALA A 1 69 ? -4.669 28.156 4.710 1.00 74.00 69 ALA A C 1
ATOM 581 O O . ALA A 1 69 ? -3.570 28.662 4.950 1.00 74.00 69 ALA A O 1
ATOM 582 N N . LYS A 1 70 ? -4.774 26.948 4.134 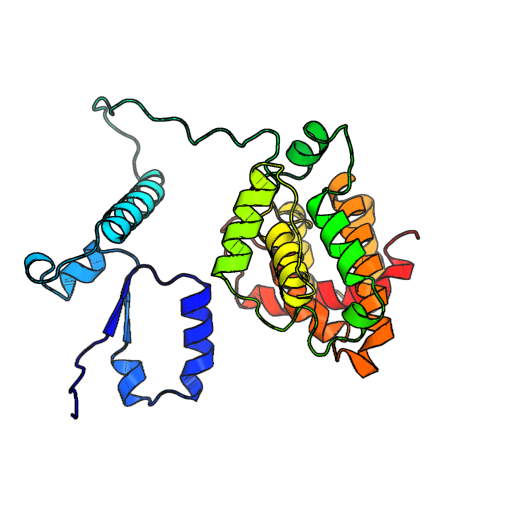1.00 64.31 70 LYS A N 1
ATOM 583 C CA . LYS A 1 70 ? -3.618 26.166 3.665 1.00 64.31 70 LYS A CA 1
ATOM 584 C C . LYS A 1 70 ? -3.026 26.713 2.360 1.00 64.31 70 LYS A C 1
ATOM 586 O O . LYS A 1 70 ? -1.806 26.731 2.230 1.00 64.31 70 LYS A O 1
ATOM 591 N N . ASN A 1 71 ? -3.853 27.219 1.441 1.00 50.94 71 ASN A N 1
ATOM 592 C CA . ASN A 1 71 ? -3.393 27.778 0.161 1.00 50.94 71 ASN A CA 1
ATOM 593 C C . ASN A 1 71 ? -2.804 29.197 0.277 1.00 50.94 71 ASN A C 1
ATOM 595 O O . ASN A 1 71 ? -1.927 29.558 -0.505 1.00 50.94 71 ASN A O 1
ATOM 599 N N . SER A 1 72 ? -3.223 29.995 1.266 1.00 48.91 72 SER A N 1
ATOM 600 C CA . SER A 1 72 ? -2.706 31.360 1.469 1.00 48.91 72 SER A CA 1
ATOM 601 C C . SER A 1 72 ? -1.248 31.416 1.957 1.00 48.91 72 SER A C 1
ATOM 603 O O . SER A 1 72 ? -0.631 32.476 1.887 1.00 48.91 72 SER A O 1
ATOM 605 N N . ARG A 1 73 ? -0.660 30.306 2.433 1.00 48.50 73 ARG A N 1
ATOM 606 C CA . ARG A 1 73 ? 0.724 30.279 2.956 1.00 48.50 73 ARG A CA 1
ATOM 607 C C . ARG A 1 73 ? 1.819 30.290 1.881 1.00 48.50 73 ARG A C 1
ATOM 609 O O . ARG A 1 73 ? 2.991 30.319 2.236 1.00 48.50 73 ARG A O 1
ATOM 616 N N . PHE A 1 74 ? 1.463 30.294 0.594 1.00 45.19 74 PHE A N 1
ATOM 617 C CA . PHE A 1 74 ? 2.426 30.315 -0.516 1.00 45.19 74 PHE A CA 1
ATOM 618 C C . PHE A 1 74 ? 2.504 31.667 -1.248 1.00 45.19 74 PHE A C 1
ATOM 620 O O . PHE A 1 74 ? 3.079 31.757 -2.328 1.00 45.19 74 PHE A O 1
ATOM 627 N N . SER A 1 75 ? 1.913 32.736 -0.701 1.00 39.66 75 SER A N 1
ATOM 628 C CA . SER A 1 75 ? 1.963 34.078 -1.297 1.00 39.66 75 SER A CA 1
ATOM 629 C C . SER A 1 75 ? 2.169 35.158 -0.230 1.00 39.66 75 SER A C 1
ATOM 631 O O . SER A 1 75 ? 1.326 35.345 0.638 1.00 39.66 75 SER A O 1
ATOM 633 N N . SER A 1 76 ? 3.260 35.914 -0.383 1.00 35.91 76 SER A N 1
ATOM 634 C CA . SER A 1 76 ? 3.625 37.193 0.257 1.00 35.91 76 SER A CA 1
ATOM 635 C C . SER A 1 76 ? 4.278 37.193 1.652 1.00 35.91 76 SER A C 1
ATOM 637 O O . SER A 1 76 ? 3.672 36.981 2.695 1.00 35.91 76 SER A O 1
ATOM 639 N N . SER A 1 77 ? 5.555 37.577 1.634 1.00 39.97 77 SER A N 1
ATOM 640 C CA . SER A 1 77 ? 6.233 38.388 2.642 1.00 39.97 77 SER A CA 1
ATOM 641 C C . SER A 1 77 ? 5.646 39.809 2.683 1.00 39.97 77 SER A C 1
ATOM 643 O O . SER A 1 77 ? 5.617 40.449 1.630 1.00 39.97 77 SER A O 1
ATOM 645 N N . SER A 1 78 ? 5.244 40.297 3.870 1.00 37.19 78 SER A N 1
ATOM 646 C CA . SER A 1 78 ? 5.297 41.694 4.391 1.00 37.19 78 SER A CA 1
ATOM 647 C C . SER A 1 78 ? 4.115 42.046 5.315 1.00 37.19 78 SER A C 1
ATOM 649 O O . SER A 1 78 ? 2.965 41.931 4.917 1.00 37.19 78 SER A O 1
ATOM 651 N N . ALA A 1 79 ? 4.459 42.621 6.475 1.00 37.03 79 ALA A N 1
ATOM 652 C CA . ALA A 1 79 ? 3.660 43.432 7.409 1.00 37.03 79 ALA A CA 1
ATOM 653 C C . ALA A 1 79 ? 2.629 42.740 8.335 1.00 37.03 79 ALA A C 1
ATOM 655 O O . ALA A 1 79 ? 1.631 42.160 7.926 1.00 37.03 79 ALA A O 1
ATOM 656 N N . ALA A 1 80 ? 2.916 42.878 9.633 1.00 41.38 80 ALA A N 1
ATOM 657 C CA . ALA A 1 80 ? 2.258 42.288 10.789 1.00 41.38 80 ALA A CA 1
ATOM 658 C C . ALA A 1 80 ? 0.831 42.795 11.075 1.00 41.38 80 ALA A C 1
ATOM 660 O O . ALA A 1 80 ? 0.566 43.995 11.067 1.00 41.38 80 ALA A O 1
ATOM 661 N N . ALA A 1 81 ? -0.019 41.864 11.509 1.00 32.59 81 ALA A N 1
ATOM 662 C CA . ALA A 1 81 ? -1.084 42.083 12.487 1.00 32.59 81 ALA A CA 1
ATOM 663 C C . ALA A 1 81 ? -1.108 40.860 13.431 1.00 32.59 81 ALA A C 1
ATOM 665 O O . ALA A 1 81 ? -0.828 39.750 12.971 1.00 32.59 81 ALA A O 1
ATOM 666 N N . PRO A 1 82 ? -1.370 41.024 14.741 1.00 39.28 82 PRO A N 1
ATOM 667 C CA . PRO A 1 82 ? -1.238 39.935 15.700 1.00 39.28 82 PRO A CA 1
ATOM 668 C C . PRO A 1 82 ? -2.359 38.913 15.487 1.00 39.28 82 PRO A C 1
ATOM 670 O O . PRO A 1 82 ? -3.536 39.192 15.709 1.00 39.28 82 PRO A O 1
ATOM 673 N N . SER A 1 83 ? -1.981 37.725 15.025 1.00 31.59 83 SER A N 1
ATOM 674 C CA . SER A 1 83 ? -2.867 36.575 14.888 1.00 31.59 83 SER A CA 1
ATOM 675 C C . SER A 1 83 ? -3.297 36.041 16.265 1.00 31.59 83 SER A C 1
ATOM 677 O O . SER A 1 83 ? -2.481 36.020 17.192 1.00 31.59 83 SER A O 1
ATOM 679 N N . PRO A 1 84 ? -4.555 35.582 16.418 1.00 39.25 84 PRO A N 1
ATOM 680 C CA . PRO A 1 84 ? -5.003 34.883 17.621 1.00 39.25 84 PRO A CA 1
ATOM 681 C C . PRO A 1 84 ? -4.170 33.604 17.834 1.00 39.25 84 PRO A C 1
ATOM 683 O O . PRO A 1 84 ? -3.610 33.076 16.867 1.00 39.25 84 PRO A O 1
ATOM 686 N N . PRO A 1 85 ? -4.046 33.107 19.079 1.00 36.84 85 PRO A N 1
ATOM 687 C CA . PRO A 1 85 ? -3.113 32.038 19.415 1.00 36.84 85 PRO A CA 1
ATOM 688 C C . PRO A 1 85 ? -3.347 30.805 18.539 1.00 36.84 85 PRO A C 1
ATOM 690 O O . PRO A 1 85 ? -4.426 30.212 18.545 1.00 36.84 85 PRO A O 1
ATOM 693 N N . HIS A 1 86 ? -2.310 30.431 17.784 1.00 34.72 86 HIS A N 1
ATOM 694 C CA . HIS A 1 86 ? -2.234 29.176 17.053 1.00 34.72 86 HIS A CA 1
ATOM 695 C C . HIS A 1 86 ? -2.491 28.028 18.025 1.00 34.72 86 HIS A C 1
ATOM 697 O O . HIS A 1 86 ? -1.650 27.716 18.866 1.00 34.72 86 HIS A O 1
ATOM 703 N N . THR A 1 87 ? -3.648 27.386 17.909 1.00 32.25 87 THR A N 1
ATOM 704 C CA . THR A 1 87 ? -3.831 26.062 18.490 1.00 32.25 87 THR A CA 1
ATOM 705 C C . THR A 1 87 ? -2.850 25.139 17.756 1.00 32.25 87 THR A C 1
ATOM 707 O O . THR A 1 87 ? -2.922 25.065 16.524 1.00 32.25 87 THR A O 1
ATOM 710 N N . PRO A 1 88 ? -1.882 24.502 18.440 1.00 37.91 88 PRO A N 1
ATOM 711 C CA . PRO A 1 88 ? -0.997 23.545 17.789 1.00 37.91 88 PRO A CA 1
ATOM 712 C C . PRO A 1 88 ? -1.845 22.437 17.156 1.00 37.91 88 PRO A C 1
ATOM 714 O O . PRO A 1 88 ? -2.897 22.074 17.689 1.00 37.91 88 PRO A O 1
ATOM 717 N N . ALA A 1 89 ? -1.411 21.926 15.998 1.00 44.31 89 ALA A N 1
ATOM 718 C CA . ALA A 1 89 ? -2.002 20.717 15.436 1.00 44.31 89 ALA A CA 1
ATOM 719 C C . ALA A 1 89 ? -2.038 19.652 16.547 1.00 44.31 89 ALA A C 1
ATOM 721 O O . ALA A 1 89 ? -1.043 19.533 17.268 1.00 44.31 89 ALA A O 1
ATOM 722 N N . PRO A 1 90 ? -3.165 18.946 16.746 1.00 58.50 90 PRO A N 1
ATOM 723 C CA . PRO A 1 90 ? -3.272 17.982 17.828 1.00 58.50 90 PRO A CA 1
ATOM 724 C C . PRO A 1 90 ? -2.129 16.978 17.705 1.00 58.50 90 PRO A C 1
ATOM 726 O O . PRO A 1 90 ? -1.954 16.354 16.658 1.00 58.50 90 PRO A O 1
ATOM 729 N N . THR A 1 91 ? -1.323 16.885 18.759 1.00 74.31 91 THR A N 1
ATOM 730 C CA . THR A 1 91 ? -0.209 15.946 18.849 1.00 74.31 91 THR A CA 1
ATOM 731 C C . THR A 1 91 ? -0.744 14.534 18.599 1.00 74.31 91 THR A C 1
ATOM 733 O O . THR A 1 91 ? -1.785 14.192 19.174 1.00 74.31 91 THR A O 1
ATOM 736 N N . PRO A 1 92 ? -0.096 13.718 17.747 1.00 85.12 92 PRO A N 1
ATOM 737 C CA . PRO A 1 92 ? -0.532 12.344 17.536 1.00 85.12 92 PRO A CA 1
ATOM 738 C C . PRO A 1 92 ? -0.554 11.598 18.872 1.00 85.12 92 PRO A C 1
ATOM 740 O O . PRO A 1 92 ? 0.321 11.785 19.722 1.00 85.12 92 PRO A O 1
ATOM 743 N N . LEU A 1 93 ? -1.577 10.765 19.067 1.00 89.56 93 LEU A N 1
ATOM 744 C CA . LEU A 1 93 ? -1.644 9.884 20.228 1.00 89.56 93 LEU A CA 1
ATOM 745 C C . LEU A 1 93 ? -0.443 8.925 20.194 1.00 89.56 93 LEU A C 1
ATOM 747 O O . LEU A 1 93 ? -0.066 8.495 19.106 1.00 89.56 93 LEU A O 1
ATOM 751 N N . PRO A 1 94 ? 0.118 8.509 21.343 1.00 92.75 94 PRO A N 1
ATOM 752 C CA . PRO A 1 94 ? 1.168 7.485 21.362 1.00 92.75 94 PRO A CA 1
ATOM 753 C C . PRO A 1 94 ? 0.749 6.192 20.641 1.00 92.75 94 PRO A C 1
ATOM 755 O O . PRO A 1 94 ? 1.562 5.498 20.049 1.00 92.75 94 PRO A O 1
ATOM 758 N N . THR A 1 95 ? -0.548 5.887 20.635 1.00 93.94 95 THR A N 1
ATOM 759 C CA . THR A 1 95 ? -1.137 4.714 19.979 1.00 93.94 95 THR A CA 1
ATOM 760 C C . THR A 1 95 ? -1.553 4.947 18.520 1.00 93.94 95 THR A C 1
ATOM 762 O O . THR A 1 95 ? -2.091 4.038 17.890 1.00 93.94 95 THR A O 1
ATOM 765 N N . GLN A 1 96 ? -1.304 6.135 17.959 1.00 93.75 96 GLN A N 1
ATOM 766 C CA . GLN A 1 96 ? -1.655 6.480 16.581 1.00 93.75 96 GLN A CA 1
ATOM 767 C C . GLN A 1 96 ? -0.936 5.553 15.585 1.00 93.75 96 GLN A C 1
ATOM 769 O O . GLN A 1 96 ? 0.272 5.346 15.679 1.00 93.75 96 GLN A O 1
ATOM 774 N N . GLN A 1 97 ? -1.675 5.020 14.606 1.00 96.06 97 GLN A N 1
ATOM 775 C CA . GLN A 1 97 ? -1.141 4.124 13.565 1.00 96.06 97 GLN A CA 1
ATOM 776 C C . GLN A 1 97 ? -1.325 4.687 12.148 1.00 96.06 97 GLN A C 1
ATOM 778 O O . GLN A 1 97 ? -0.536 4.376 11.265 1.00 96.06 97 GLN A O 1
ATOM 783 N N . PHE A 1 98 ? -2.358 5.499 11.899 1.00 95.06 98 PHE A N 1
ATOM 784 C CA . PHE A 1 98 ? -2.603 6.134 10.596 1.00 95.06 98 PHE A CA 1
ATOM 785 C C . PHE A 1 98 ? -2.084 7.575 10.584 1.00 95.06 98 PHE A C 1
ATOM 787 O O . PHE A 1 98 ? -2.183 8.269 11.597 1.00 95.06 98 PHE A O 1
ATOM 794 N N . GLY A 1 99 ? -1.607 8.075 9.441 1.00 90.56 99 GLY A N 1
ATOM 795 C CA . GLY A 1 99 ? -1.203 9.482 9.320 1.00 90.56 99 GLY A CA 1
ATOM 796 C C . GLY A 1 99 ? 0.146 9.820 9.955 1.00 90.56 99 GLY A C 1
ATOM 797 O O . GLY A 1 99 ? 0.406 10.997 10.184 1.00 90.56 99 GLY A O 1
ATOM 798 N N . VAL A 1 100 ? 0.962 8.821 10.295 1.00 90.94 100 VAL A N 1
ATOM 799 C CA . VAL A 1 100 ? 2.246 8.971 11.000 1.00 90.94 100 VAL A CA 1
ATOM 800 C C . VAL A 1 100 ? 3.342 8.163 10.303 1.00 90.94 100 VAL A C 1
ATOM 802 O O . VAL A 1 100 ? 3.053 7.285 9.486 1.00 90.94 100 VAL A O 1
ATOM 805 N N . SER A 1 101 ? 4.605 8.462 10.600 1.00 94.06 101 SER A N 1
ATOM 806 C CA . SER A 1 101 ? 5.752 7.717 10.075 1.00 94.06 101 SER A CA 1
ATOM 807 C C . SER A 1 101 ? 5.892 6.324 10.706 1.00 94.06 101 SER A C 1
ATOM 809 O O . SER A 1 101 ? 5.460 6.076 11.835 1.00 94.06 101 SER A O 1
ATOM 811 N N . LEU A 1 102 ? 6.557 5.403 9.998 1.00 95.06 102 LEU A N 1
ATOM 812 C CA . LEU A 1 102 ? 6.904 4.087 10.552 1.00 95.06 102 LEU A CA 1
ATOM 813 C C . LEU A 1 102 ? 7.797 4.201 11.791 1.00 95.06 102 LEU A C 1
ATOM 815 O O . LEU A 1 102 ? 7.602 3.460 12.752 1.00 95.06 102 LEU A O 1
ATOM 819 N N . GLN A 1 103 ? 8.726 5.163 11.788 1.00 94.62 103 GLN A N 1
ATOM 820 C CA . GLN A 1 103 ? 9.606 5.437 12.920 1.00 94.62 103 GLN A CA 1
ATOM 821 C C . GLN A 1 103 ? 8.799 5.786 14.178 1.00 94.62 103 GLN A C 1
ATOM 823 O O . GLN A 1 103 ? 9.038 5.207 15.236 1.00 94.62 103 GLN A O 1
ATOM 828 N N . PHE A 1 104 ? 7.790 6.658 14.055 1.00 94.44 104 PHE A N 1
ATOM 829 C CA . PHE A 1 104 ? 6.902 7.003 15.168 1.00 94.44 104 PHE A CA 1
ATOM 830 C C . PHE A 1 104 ? 6.183 5.769 15.724 1.00 94.44 104 PHE A C 1
ATOM 832 O O . PHE A 1 104 ? 6.145 5.562 16.939 1.00 94.44 104 PHE A O 1
ATOM 839 N N . ILE A 1 105 ? 5.622 4.929 14.847 1.00 96.75 105 ILE A N 1
ATOM 840 C CA . ILE A 1 105 ? 4.900 3.722 15.269 1.00 96.75 105 ILE A CA 1
ATOM 841 C C . ILE A 1 105 ? 5.840 2.783 16.027 1.00 96.75 105 ILE A C 1
ATOM 843 O O . ILE A 1 105 ? 5.484 2.322 17.112 1.00 96.75 105 ILE A O 1
ATOM 847 N N . LYS A 1 106 ? 7.038 2.545 15.485 1.00 96.31 106 LYS A N 1
ATOM 848 C CA . LYS A 1 106 ? 8.070 1.684 16.070 1.00 96.31 106 LYS A CA 1
ATOM 849 C C . LYS A 1 106 ? 8.501 2.164 17.455 1.00 96.31 106 LYS A C 1
ATOM 851 O O . LYS A 1 106 ? 8.522 1.371 18.396 1.00 96.31 106 LYS A O 1
ATOM 856 N N . GLU A 1 107 ? 8.788 3.455 17.612 1.00 96.19 107 GLU A N 1
ATOM 857 C CA . GLU A 1 107 ? 9.179 4.053 18.898 1.00 96.19 107 GLU A CA 1
ATOM 858 C C . GLU A 1 107 ? 8.090 3.909 19.968 1.00 96.19 107 GLU A C 1
ATOM 860 O O . GLU A 1 107 ? 8.394 3.639 21.130 1.00 96.19 107 GLU A O 1
ATOM 865 N N . ASN A 1 108 ? 6.818 4.015 19.577 1.00 95.31 108 ASN A N 1
ATOM 866 C CA . ASN A 1 108 ? 5.690 3.876 20.496 1.00 95.31 108 ASN A CA 1
ATOM 867 C C . ASN A 1 108 ? 5.218 2.420 20.696 1.00 95.31 108 ASN A C 1
ATOM 869 O O . ASN A 1 108 ? 4.369 2.167 21.550 1.00 95.31 108 ASN A O 1
ATOM 873 N N . HIS A 1 109 ? 5.775 1.455 19.956 1.00 93.19 109 HIS A N 1
ATOM 874 C CA . HIS A 1 109 ? 5.432 0.028 20.038 1.00 93.19 109 HIS A CA 1
ATOM 875 C C . HIS A 1 109 ? 6.673 -0.833 20.284 1.00 93.19 109 HIS A C 1
ATOM 877 O O . HIS A 1 109 ? 6.944 -1.790 19.565 1.00 93.19 109 HIS A O 1
ATOM 883 N N . GLN A 1 110 ? 7.430 -0.492 21.332 1.00 93.00 110 GLN A N 1
ATOM 884 C CA . GLN A 1 110 ? 8.539 -1.307 21.856 1.00 93.00 110 GLN A CA 1
ATOM 885 C C . GLN A 1 110 ? 9.663 -1.595 20.841 1.00 93.00 110 GLN A C 1
ATOM 887 O O . GLN A 1 110 ? 10.412 -2.557 20.997 1.00 93.00 110 GLN A O 1
ATOM 892 N N . GLY A 1 111 ? 9.804 -0.772 19.802 1.00 93.69 111 GLY A N 1
ATOM 893 C CA . GLY A 1 111 ? 10.789 -0.992 18.748 1.00 93.69 111 GLY A CA 1
ATOM 894 C C . GLY A 1 111 ? 10.386 -2.051 17.717 1.00 93.69 111 GLY A C 1
ATOM 895 O O . GLY A 1 111 ? 11.223 -2.415 16.888 1.00 93.69 111 GLY A O 1
ATOM 896 N N . GLU A 1 112 ? 9.138 -2.539 17.727 1.00 95.38 112 GLU A N 1
ATOM 897 C CA . GLU A 1 112 ? 8.654 -3.461 16.699 1.00 95.38 112 GLU A CA 1
ATOM 898 C C . GLU A 1 112 ? 8.591 -2.782 15.328 1.00 95.38 112 GLU A C 1
ATOM 900 O O . GLU A 1 112 ? 7.913 -1.775 15.132 1.00 95.38 112 GLU A O 1
ATOM 905 N N . VAL A 1 113 ? 9.286 -3.373 14.354 1.00 96.94 113 VAL A N 1
ATOM 906 C CA . VAL A 1 113 ? 9.372 -2.836 12.988 1.00 96.94 113 VAL A CA 1
ATOM 907 C C . VAL A 1 113 ? 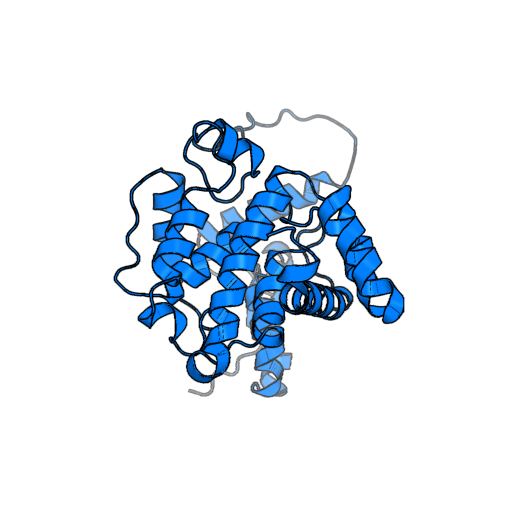8.066 -3.026 12.214 1.00 96.94 113 VAL A C 1
ATOM 909 O O . VAL A 1 113 ? 7.714 -2.184 11.396 1.00 96.94 113 VAL A O 1
ATOM 912 N N . ILE A 1 114 ? 7.336 -4.122 12.454 1.00 98.44 114 ILE A N 1
ATOM 913 C CA . ILE A 1 114 ? 6.056 -4.387 11.785 1.00 98.44 114 ILE A CA 1
ATOM 914 C C . ILE A 1 114 ? 4.925 -3.733 12.588 1.00 98.44 114 ILE A C 1
ATOM 916 O O . ILE A 1 114 ? 4.672 -4.170 13.711 1.00 98.44 114 ILE A O 1
ATOM 920 N N . PRO A 1 115 ? 4.198 -2.749 12.024 1.00 98.12 115 PRO A N 1
ATOM 921 C CA . PRO A 1 115 ? 3.100 -2.086 12.716 1.00 98.12 115 PRO A CA 1
ATOM 922 C C . PRO A 1 115 ? 2.028 -3.085 13.189 1.00 98.12 115 PRO A C 1
ATOM 924 O O . PRO A 1 115 ? 1.627 -3.955 12.404 1.00 98.12 115 PRO A O 1
ATOM 927 N N . PRO A 1 116 ? 1.498 -2.950 14.420 1.00 97.31 116 PRO A N 1
ATOM 928 C CA . PRO A 1 116 ? 0.475 -3.846 14.962 1.00 97.31 116 PRO A CA 1
ATOM 929 C C . PRO A 1 116 ? -0.732 -4.039 14.040 1.00 97.31 116 PRO A C 1
ATOM 931 O O . PRO A 1 116 ? -1.175 -5.167 13.827 1.00 97.31 116 PRO A O 1
ATOM 934 N N . LEU A 1 117 ? -1.228 -2.958 13.425 1.00 98.00 117 LEU A N 1
ATOM 935 C CA . LEU A 1 117 ? -2.341 -3.038 12.477 1.00 98.00 117 LEU A CA 1
ATOM 936 C C . LEU A 1 117 ? -1.994 -3.890 11.248 1.00 98.00 117 LEU A C 1
ATOM 938 O O . LEU A 1 117 ? -2.826 -4.672 10.785 1.00 98.00 117 LEU A O 1
ATOM 942 N N . VAL A 1 118 ? -0.783 -3.728 10.703 1.00 98.62 118 VAL A N 1
ATOM 943 C CA . VAL A 1 118 ? -0.319 -4.485 9.530 1.00 98.62 118 VAL A CA 1
ATOM 944 C C . VAL A 1 118 ? -0.266 -5.968 9.868 1.00 98.62 118 VAL A C 1
ATOM 946 O O . VAL A 1 118 ? -0.816 -6.774 9.118 1.00 98.62 118 VAL A O 1
ATOM 949 N N . ARG A 1 119 ? 0.320 -6.315 11.021 1.00 98.38 119 ARG A N 1
ATOM 950 C CA . ARG A 1 119 ? 0.365 -7.688 11.534 1.00 98.38 119 ARG A CA 1
ATOM 951 C C . ARG A 1 119 ? -1.044 -8.269 11.671 1.00 98.38 119 ARG A C 1
ATOM 953 O O . ARG A 1 119 ? -1.329 -9.304 11.078 1.00 98.38 119 ARG A O 1
ATOM 960 N N . GLN A 1 120 ? -1.944 -7.561 12.353 1.00 98.06 120 GLN A N 1
ATOM 961 C CA . GLN A 1 120 ? -3.311 -8.024 12.600 1.00 98.06 120 GLN A CA 1
ATOM 962 C C . GLN A 1 120 ? -4.108 -8.236 11.300 1.00 98.06 120 GLN A C 1
ATOM 964 O O . GLN A 1 120 ? -4.807 -9.239 11.152 1.00 98.06 120 GLN A O 1
ATOM 969 N N . CYS A 1 121 ? -3.988 -7.318 10.331 1.00 98.62 121 CYS A N 1
ATOM 970 C CA . CYS A 1 121 ? -4.632 -7.470 9.025 1.00 98.62 121 CYS A CA 1
ATOM 971 C C . CYS A 1 121 ? -4.067 -8.673 8.262 1.00 98.62 121 CYS A C 1
ATOM 973 O O . CYS A 1 121 ? -4.835 -9.465 7.721 1.00 98.62 121 CYS A O 1
ATOM 975 N N . VAL A 1 122 ? -2.740 -8.818 8.209 1.00 98.62 122 VAL A N 1
ATOM 976 C CA . VAL A 1 122 ? -2.081 -9.915 7.486 1.00 98.62 122 VAL A CA 1
ATOM 977 C C . VAL A 1 122 ? -2.408 -11.268 8.111 1.00 98.62 122 VAL A C 1
ATOM 979 O O . VAL A 1 122 ? -2.696 -12.209 7.375 1.00 98.62 122 VAL A O 1
ATOM 982 N N . GLU A 1 123 ? -2.414 -11.379 9.439 1.00 98.12 123 GLU A N 1
ATOM 983 C CA . GLU A 1 123 ? -2.768 -12.614 10.146 1.00 98.12 123 GLU A CA 1
ATOM 984 C C . GLU A 1 123 ? -4.205 -13.046 9.841 1.00 98.12 123 GLU A C 1
ATOM 986 O O . GLU A 1 123 ? -4.429 -14.184 9.428 1.00 98.12 123 GLU A O 1
ATOM 991 N N . PHE A 1 124 ? -5.169 -12.126 9.942 1.00 98.31 124 PHE A N 1
ATOM 992 C CA . PHE A 1 124 ? -6.570 -12.413 9.626 1.00 98.31 124 PHE A CA 1
ATOM 993 C C . PHE A 1 124 ? -6.771 -12.813 8.155 1.00 98.31 124 PHE A C 1
ATOM 995 O O . PHE A 1 124 ? -7.442 -13.805 7.850 1.00 98.31 124 PHE A O 1
ATOM 1002 N N . LEU A 1 125 ? -6.146 -12.071 7.235 1.00 98.56 125 LEU A N 1
ATOM 1003 C CA . LEU A 1 125 ? -6.249 -12.309 5.795 1.00 98.56 125 LEU A CA 1
ATOM 1004 C C . LEU A 1 125 ? -5.468 -13.538 5.315 1.00 98.56 125 LEU A C 1
ATOM 1006 O O . LEU A 1 125 ? -5.694 -13.989 4.198 1.00 98.56 125 LEU A O 1
ATOM 1010 N N . SER A 1 126 ? -4.556 -14.076 6.130 1.00 98.19 126 SER A N 1
ATOM 1011 C CA . SER A 1 126 ? -3.790 -15.287 5.806 1.00 98.19 126 SER A CA 1
ATOM 1012 C C . SER A 1 126 ? -4.569 -16.582 6.054 1.00 98.19 126 SER A C 1
ATOM 1014 O O . SER A 1 126 ? -4.049 -17.660 5.761 1.00 98.19 126 SER A O 1
ATOM 1016 N N . SER A 1 127 ? -5.786 -16.507 6.601 1.00 97.25 127 SER A N 1
ATOM 1017 C CA . SER A 1 127 ? -6.657 -17.677 6.738 1.00 97.25 127 SER A CA 1
ATOM 1018 C C . SER A 1 127 ? -7.061 -18.232 5.357 1.00 97.25 127 SER A C 1
ATOM 1020 O O . SER A 1 127 ? -7.227 -17.447 4.419 1.00 97.25 127 SER A O 1
ATOM 1022 N N . PRO A 1 128 ? -7.231 -19.563 5.198 1.00 95.75 128 PRO A N 1
ATOM 1023 C CA . PRO A 1 128 ? -7.592 -20.165 3.911 1.00 95.75 128 PRO A CA 1
ATOM 1024 C C . PRO A 1 128 ? -8.836 -19.531 3.273 1.00 95.75 128 PRO A C 1
ATOM 1026 O O . PRO A 1 128 ? -8.779 -19.109 2.122 1.00 95.75 128 PRO A O 1
ATOM 1029 N N . ASP A 1 129 ? -9.910 -19.354 4.047 1.00 95.75 129 ASP A N 1
ATOM 1030 C CA . ASP A 1 129 ? -11.167 -18.773 3.555 1.00 95.75 129 ASP A CA 1
ATOM 1031 C C . ASP A 1 129 ? -10.989 -17.323 3.064 1.00 95.75 129 ASP A C 1
ATOM 1033 O O . ASP A 1 129 ? -11.554 -16.913 2.044 1.00 95.75 129 ASP A O 1
ATOM 1037 N N . ALA A 1 130 ? -10.160 -16.531 3.755 1.00 97.69 130 ALA A N 1
ATOM 1038 C CA . ALA A 1 130 ? -9.869 -15.163 3.339 1.00 97.69 130 ALA A CA 1
ATOM 1039 C C . ALA A 1 130 ? -9.036 -15.119 2.052 1.00 97.69 130 ALA A C 1
ATOM 1041 O O . ALA A 1 130 ? -9.346 -14.333 1.152 1.00 97.69 130 ALA A O 1
ATOM 1042 N N . LEU A 1 131 ? -8.021 -15.983 1.935 1.00 98.31 131 LEU A N 1
ATOM 1043 C CA . LEU A 1 131 ? -7.166 -16.073 0.749 1.00 98.31 131 LEU A CA 1
ATOM 1044 C C . LEU A 1 131 ? -7.925 -16.525 -0.501 1.00 98.31 131 LEU A C 1
ATOM 1046 O O . LEU A 1 131 ? -7.508 -16.183 -1.604 1.00 98.31 131 LEU A O 1
ATOM 1050 N N . GLU A 1 132 ? -9.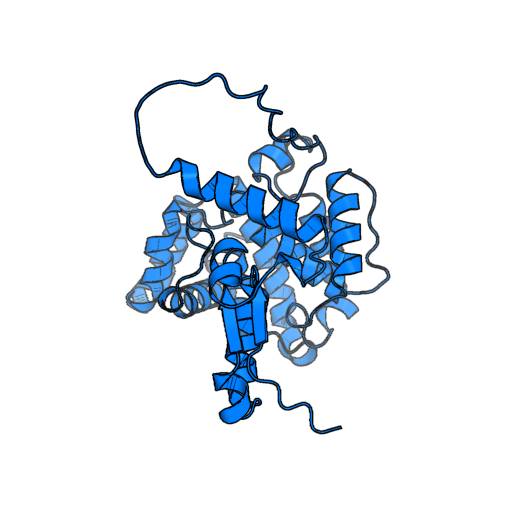023 -17.263 -0.353 1.00 97.88 132 GLU A N 1
ATOM 1051 C CA . GLU A 1 132 ? -9.842 -17.753 -1.468 1.00 97.88 132 GLU A CA 1
ATOM 1052 C C . GLU A 1 132 ? -11.003 -16.807 -1.823 1.00 97.88 132 GLU A C 1
ATOM 1054 O O . GLU A 1 132 ? -11.701 -17.021 -2.816 1.00 97.88 132 GLU A O 1
ATOM 1059 N N . THR A 1 133 ? -11.181 -15.711 -1.074 1.00 98.19 133 THR A N 1
ATOM 1060 C CA . THR A 1 133 ? -12.258 -14.746 -1.324 1.00 98.19 133 THR A CA 1
ATOM 1061 C C . THR A 1 133 ? -12.078 -14.025 -2.663 1.00 98.19 133 THR A C 1
ATOM 1063 O O . THR A 1 133 ? -11.126 -13.267 -2.866 1.00 98.19 133 THR A O 1
ATOM 1066 N N . GLU A 1 134 ? -13.066 -14.160 -3.550 1.00 97.44 134 GLU A N 1
ATOM 1067 C CA . GLU A 1 134 ? -13.092 -13.466 -4.837 1.00 97.44 134 GLU A CA 1
ATOM 1068 C C . GLU A 1 134 ? -12.974 -11.937 -4.690 1.00 97.44 134 GLU A C 1
ATOM 1070 O O . GLU A 1 134 ? -13.751 -11.265 -3.999 1.00 97.44 134 GLU A O 1
ATOM 1075 N N . GLY A 1 135 ? -12.002 -11.360 -5.398 1.00 93.88 135 GLY A N 1
ATOM 1076 C CA . GLY A 1 135 ? -11.767 -9.923 -5.426 1.00 93.88 135 GLY A CA 1
ATOM 1077 C C . GLY A 1 135 ? -11.183 -9.369 -4.127 1.00 93.88 135 GLY A C 1
ATOM 1078 O O . GLY A 1 135 ? -11.407 -8.189 -3.825 1.00 93.88 135 GLY A O 1
ATOM 1079 N N . LEU A 1 136 ? -10.447 -10.182 -3.359 1.00 97.75 136 LEU A N 1
ATOM 1080 C CA . LEU A 1 136 ? -9.646 -9.720 -2.224 1.00 97.75 136 LEU A CA 1
ATOM 1081 C C . LEU A 1 136 ? -8.799 -8.492 -2.625 1.00 97.75 136 LEU A C 1
ATOM 1083 O O . LEU A 1 136 ? -8.269 -8.422 -3.725 1.00 97.75 136 LEU A O 1
ATOM 1087 N N . PHE A 1 137 ? -8.735 -7.458 -1.784 1.00 97.88 137 PHE A N 1
ATOM 1088 C CA . PHE A 1 137 ? -8.160 -6.131 -2.100 1.00 97.88 137 PHE A CA 1
ATOM 1089 C C . PHE A 1 137 ? -8.813 -5.321 -3.233 1.00 97.88 137 PHE A C 1
ATOM 1091 O O . PHE A 1 137 ? -8.606 -4.107 -3.280 1.00 97.88 137 PHE A O 1
ATOM 1098 N N . ARG A 1 138 ? -9.620 -5.909 -4.117 1.00 94.50 138 ARG A N 1
ATOM 1099 C CA . ARG A 1 138 ? -10.313 -5.182 -5.192 1.00 94.50 138 ARG A CA 1
ATOM 1100 C C . ARG A 1 138 ? -11.645 -4.593 -4.737 1.00 94.50 138 ARG A C 1
ATOM 1102 O O . ARG A 1 138 ? -11.987 -3.481 -5.138 1.00 94.50 138 ARG A O 1
ATOM 1109 N N . ARG A 1 139 ? -12.408 -5.335 -3.935 1.00 89.88 139 ARG A N 1
ATOM 1110 C CA . ARG A 1 139 ? -13.738 -4.911 -3.479 1.00 89.88 139 ARG A CA 1
ATOM 1111 C C . ARG A 1 139 ? -13.646 -3.846 -2.383 1.00 89.88 139 ARG A C 1
ATOM 1113 O O . ARG A 1 139 ? -12.691 -3.801 -1.607 1.00 89.88 139 ARG A O 1
ATOM 1120 N N . SER A 1 140 ? -14.644 -2.966 -2.356 1.00 86.19 140 SER A N 1
ATOM 1121 C CA . SER A 1 140 ? -14.790 -1.933 -1.328 1.00 86.19 140 SER A CA 1
ATOM 1122 C C . SER A 1 140 ? -15.429 -2.505 -0.066 1.00 86.19 140 SER A C 1
ATOM 1124 O O . SER A 1 140 ? -16.260 -3.405 -0.148 1.00 86.19 140 SER A O 1
ATOM 1126 N N . ALA A 1 141 ? -15.097 -1.914 1.078 1.00 86.25 141 ALA A N 1
ATOM 1127 C CA . ALA A 1 141 ? -15.751 -2.160 2.358 1.00 86.25 141 ALA A CA 1
ATOM 1128 C C . ALA A 1 141 ? -16.648 -0.976 2.751 1.00 86.25 141 ALA A C 1
ATOM 1130 O O . ALA A 1 141 ? -16.594 0.098 2.140 1.00 86.25 141 ALA A O 1
ATOM 1131 N N . ASN A 1 142 ? -17.467 -1.156 3.789 1.00 88.25 142 ASN A N 1
ATOM 1132 C CA . ASN A 1 142 ? -18.290 -0.079 4.328 1.00 88.25 142 ASN A CA 1
ATOM 1133 C C . ASN A 1 142 ? -17.401 1.047 4.890 1.00 88.25 142 ASN A C 1
ATOM 1135 O O . ASN A 1 142 ? -16.686 0.865 5.873 1.00 88.25 142 ASN A O 1
ATOM 1139 N N . VAL A 1 143 ? -17.473 2.228 4.271 1.00 86.50 143 VAL A N 1
ATOM 1140 C CA . VAL A 1 143 ? -16.623 3.382 4.606 1.00 86.50 143 VAL A CA 1
ATOM 1141 C C . VAL A 1 143 ? -16.815 3.845 6.051 1.00 86.50 143 VAL A C 1
ATOM 1143 O O . VAL A 1 143 ? -15.842 4.240 6.689 1.00 86.50 143 VAL A O 1
ATOM 1146 N N . SER A 1 144 ? -18.040 3.796 6.578 1.00 89.81 144 SER A N 1
ATOM 1147 C CA . SER A 1 144 ? -18.317 4.202 7.960 1.00 89.81 144 SER A CA 1
ATOM 1148 C C . SER A 1 144 ? -17.641 3.263 8.953 1.00 89.81 144 SER A C 1
ATOM 1150 O O . SER A 1 144 ? -16.988 3.735 9.878 1.00 89.81 144 SER A O 1
ATOM 1152 N N . VAL A 1 145 ? -17.708 1.952 8.704 1.00 92.56 145 VAL A N 1
ATOM 1153 C CA . VAL A 1 145 ? -17.051 0.943 9.549 1.00 92.56 145 VAL A CA 1
ATOM 1154 C C . VAL A 1 145 ? -15.531 1.077 9.469 1.00 92.56 145 VAL A C 1
ATOM 1156 O O . VAL A 1 145 ? -14.854 1.089 10.489 1.00 92.56 145 VAL A O 1
ATOM 1159 N N . VAL A 1 146 ? -14.978 1.275 8.270 1.00 91.06 146 VAL A N 1
ATOM 1160 C CA . VAL A 1 146 ? -13.534 1.502 8.090 1.00 91.06 146 VAL A CA 1
ATOM 1161 C C . VAL A 1 146 ? -13.063 2.752 8.842 1.00 91.06 146 VAL A C 1
ATOM 1163 O O . VAL A 1 146 ? -11.984 2.741 9.428 1.00 91.06 146 VAL A O 1
ATOM 1166 N N . LYS A 1 147 ? -13.848 3.836 8.860 1.00 90.00 147 LYS A N 1
ATOM 1167 C CA . LYS A 1 147 ? -13.526 5.045 9.640 1.00 90.00 147 LYS A CA 1
ATOM 1168 C C . LYS A 1 147 ? -13.613 4.817 11.147 1.00 90.00 147 LYS A C 1
ATOM 1170 O O . LYS A 1 147 ? -12.753 5.298 11.877 1.00 90.00 147 LYS A O 1
ATOM 1175 N N . GLU A 1 148 ? -14.625 4.088 11.605 1.00 95.44 148 GLU A N 1
ATOM 1176 C CA . GLU A 1 148 ? -14.765 3.726 13.016 1.00 95.44 148 GLU A CA 1
ATOM 1177 C C . GLU A 1 148 ? -13.574 2.884 13.492 1.00 95.44 148 GLU A C 1
ATOM 1179 O O . GLU A 1 148 ? -12.969 3.185 14.520 1.00 95.44 148 GLU A O 1
ATOM 1184 N N . LEU A 1 149 ? -13.190 1.866 12.717 1.00 96.75 149 LEU A N 1
ATOM 1185 C CA . LEU A 1 149 ? -12.057 1.007 13.045 1.00 96.75 149 LEU A CA 1
ATOM 1186 C C . LEU A 1 149 ? -10.732 1.771 13.007 1.00 96.75 149 LEU A C 1
ATOM 1188 O O . LEU A 1 149 ? -9.926 1.592 13.909 1.00 96.75 149 LEU A O 1
ATOM 1192 N N . GLN A 1 150 ? -10.525 2.681 12.050 1.00 94.50 150 GLN A N 1
ATOM 1193 C CA . GLN A 1 150 ? -9.359 3.576 12.066 1.00 94.50 150 GLN A CA 1
ATOM 1194 C C . GLN A 1 150 ? -9.274 4.393 13.359 1.00 94.50 150 GLN A C 1
ATOM 1196 O O . GLN A 1 150 ? -8.203 4.492 13.955 1.00 94.50 150 GLN A O 1
ATOM 1201 N N . ALA A 1 151 ? -10.398 4.954 13.818 1.00 93.31 151 ALA A N 1
ATOM 1202 C CA . ALA A 1 151 ? -10.435 5.709 15.067 1.00 93.31 151 ALA A CA 1
ATOM 1203 C C . ALA A 1 151 ? -10.101 4.827 16.281 1.00 93.31 151 ALA A C 1
ATOM 1205 O O . ALA A 1 151 ? -9.329 5.253 17.137 1.00 93.31 151 ALA A O 1
ATOM 1206 N N . LYS A 1 152 ? -10.626 3.595 16.330 1.00 97.38 152 LYS A N 1
ATOM 1207 C CA . LYS A 1 152 ? -10.303 2.613 17.380 1.00 97.38 152 LYS A CA 1
ATOM 1208 C C . LYS A 1 152 ? -8.820 2.243 17.377 1.00 97.38 152 LYS A C 1
ATOM 1210 O O . LYS A 1 152 ? -8.182 2.327 18.421 1.00 97.38 152 LYS A O 1
ATOM 1215 N N . VAL A 1 153 ? -8.263 1.924 16.208 1.00 97.25 153 VAL A N 1
ATOM 1216 C CA . VAL A 1 153 ? -6.840 1.590 16.047 1.00 97.25 153 VAL A CA 1
ATOM 1217 C C . VAL A 1 153 ? -5.951 2.736 16.524 1.00 97.25 153 VAL A C 1
ATOM 1219 O O . VAL A 1 153 ? -5.036 2.505 17.302 1.00 97.25 153 VAL A O 1
ATOM 1222 N N . ASN A 1 154 ? -6.245 3.974 16.118 1.00 93.69 154 ASN A N 1
ATOM 1223 C CA . ASN A 1 154 ? -5.478 5.154 16.528 1.00 93.69 154 ASN A CA 1
ATOM 1224 C C . ASN A 1 154 ? -5.539 5.439 18.034 1.00 93.69 154 ASN A C 1
ATOM 1226 O O . ASN A 1 154 ? -4.649 6.086 18.573 1.00 93.69 154 ASN A O 1
ATOM 1230 N N . GLN A 1 155 ? -6.591 4.977 18.712 1.00 95.38 155 GLN A N 1
ATOM 1231 C CA . GLN A 1 155 ? -6.717 5.048 20.168 1.00 95.38 155 GLN A CA 1
ATOM 1232 C C . GLN A 1 155 ? -6.039 3.862 20.873 1.00 95.38 155 GLN A C 1
ATOM 1234 O O . GLN A 1 155 ? -5.990 3.839 22.100 1.00 95.38 155 GLN A O 1
ATOM 1239 N N . GLY A 1 156 ? -5.498 2.888 20.132 1.00 93.81 156 GLY A N 1
ATOM 1240 C CA . GLY A 1 156 ? -4.945 1.648 20.682 1.00 93.81 156 GLY A CA 1
ATOM 1241 C C . GLY A 1 156 ? -6.016 0.684 21.196 1.00 93.81 156 GLY A C 1
ATOM 1242 O O . GLY A 1 156 ? -5.718 -0.201 21.995 1.00 93.81 156 GLY A O 1
ATOM 1243 N N . LEU A 1 157 ? -7.271 0.867 20.779 1.00 95.62 157 LEU A N 1
ATOM 1244 C CA . LEU A 1 157 ? -8.366 -0.017 21.154 1.00 95.62 157 LEU A CA 1
ATOM 1245 C C . LEU A 1 157 ? -8.340 -1.289 20.298 1.00 95.62 157 LEU A C 1
ATOM 1247 O O . LEU A 1 157 ? -8.022 -1.220 19.106 1.00 95.62 157 LEU A O 1
ATOM 1251 N N . PRO A 1 158 ? -8.731 -2.443 20.867 1.00 94.06 158 PRO A N 1
ATOM 1252 C CA . PRO A 1 158 ? -8.845 -3.672 20.102 1.00 94.06 158 PRO A CA 1
ATOM 1253 C C . PRO A 1 158 ? -9.881 -3.510 18.985 1.00 94.06 158 PRO A C 1
ATOM 1255 O O . PRO A 1 158 ? -10.953 -2.925 19.176 1.00 94.06 158 PRO A O 1
ATOM 1258 N N . ILE A 1 159 ? -9.553 -4.052 17.815 1.00 95.81 159 ILE A N 1
ATOM 1259 C CA . ILE A 1 159 ? -10.466 -4.138 16.679 1.00 95.81 159 ILE A CA 1
ATOM 1260 C C . ILE A 1 159 ? -10.771 -5.586 16.326 1.00 95.81 159 ILE A C 1
ATOM 1262 O O . ILE A 1 159 ? -9.924 -6.468 16.459 1.00 95.81 159 ILE A O 1
ATOM 1266 N N . GLU A 1 160 ? -11.977 -5.795 15.812 1.00 93.50 160 GLU A N 1
ATOM 1267 C CA . GLU A 1 160 ? -12.437 -7.062 15.262 1.00 93.50 160 GLU A CA 1
ATOM 1268 C C . GLU A 1 160 ? -12.947 -6.824 13.842 1.00 93.50 160 GLU A C 1
ATOM 1270 O O . GLU A 1 160 ? -13.661 -5.854 13.572 1.00 93.50 160 GLU A O 1
ATOM 1275 N N . PHE A 1 161 ? -12.585 -7.716 12.921 1.00 94.00 161 PHE A N 1
ATOM 1276 C CA . PHE A 1 161 ? -13.023 -7.630 11.526 1.00 94.00 161 PHE A CA 1
ATOM 1277 C C . PHE A 1 161 ? -14.405 -8.257 11.295 1.00 94.00 161 PHE A C 1
ATOM 1279 O O . PHE A 1 161 ? -14.957 -8.113 10.210 1.00 94.00 161 PHE A O 1
ATOM 1286 N N . ASN A 1 162 ? -14.974 -8.950 12.294 1.00 91.38 162 ASN A N 1
ATOM 1287 C CA . ASN A 1 162 ? -16.291 -9.603 12.229 1.00 91.38 162 ASN A CA 1
ATOM 1288 C C . ASN A 1 162 ? -16.471 -10.534 11.014 1.00 91.38 162 ASN A C 1
ATOM 1290 O O . ASN A 1 162 ? -17.548 -10.604 10.429 1.00 91.38 162 ASN A O 1
ATOM 1294 N N . GLY A 1 163 ? -15.399 -11.217 10.5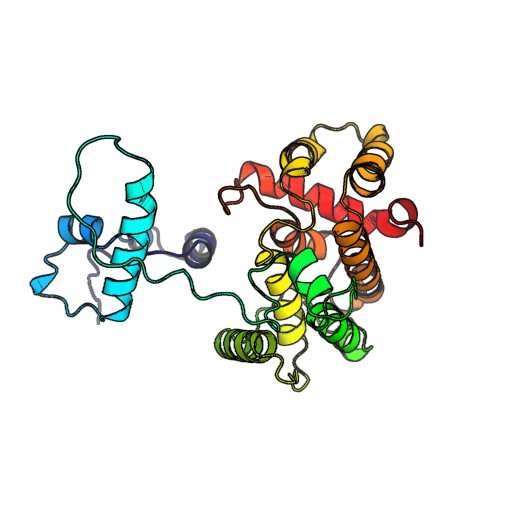96 1.00 89.38 163 GLY A N 1
ATOM 1295 C CA . GLY A 1 163 ? -15.406 -12.082 9.410 1.00 89.38 163 GLY A CA 1
ATOM 1296 C C . GLY A 1 163 ? -15.387 -11.339 8.065 1.00 89.38 163 GLY A C 1
ATOM 1297 O O . GLY A 1 163 ? -15.322 -11.986 7.024 1.00 89.38 163 GLY A O 1
ATOM 1298 N N . ASP A 1 164 ? -15.398 -10.002 8.048 1.00 93.56 164 ASP A N 1
ATOM 1299 C CA . ASP A 1 164 ? -15.345 -9.220 6.812 1.00 93.56 164 ASP A CA 1
ATOM 1300 C C . ASP A 1 164 ? -13.893 -9.017 6.349 1.00 93.56 164 ASP A C 1
ATOM 1302 O O . ASP A 1 164 ? -13.162 -8.106 6.754 1.00 93.56 164 ASP A O 1
ATOM 1306 N N . VAL A 1 165 ? -13.486 -9.885 5.431 1.00 97.19 165 VAL A N 1
ATOM 1307 C CA . VAL A 1 165 ? -12.186 -9.865 4.749 1.00 97.19 165 VAL A CA 1
ATOM 1308 C C . VAL A 1 165 ? -11.931 -8.574 3.971 1.00 97.19 165 VAL A C 1
ATOM 1310 O O . VAL A 1 165 ? -10.787 -8.130 3.858 1.00 97.19 165 VAL A O 1
ATOM 1313 N N . HIS A 1 166 ? -12.971 -7.911 3.458 1.00 95.69 166 HIS A N 1
ATOM 1314 C CA . HIS A 1 166 ? -12.800 -6.670 2.710 1.00 95.69 166 HIS A CA 1
ATOM 1315 C C . HIS A 1 166 ? -12.488 -5.493 3.637 1.00 95.69 166 HIS A C 1
ATOM 1317 O O . HIS A 1 166 ? -11.740 -4.601 3.230 1.00 95.69 166 HIS A O 1
ATOM 1323 N N . ILE A 1 167 ? -12.979 -5.496 4.881 1.00 97.31 167 ILE A N 1
ATOM 1324 C CA . ILE A 1 167 ? -12.605 -4.492 5.889 1.00 97.31 167 ILE A CA 1
ATOM 1325 C C . ILE A 1 167 ? -11.104 -4.556 6.177 1.00 97.31 167 ILE A C 1
ATOM 1327 O O . ILE A 1 167 ? -10.423 -3.538 6.033 1.00 97.31 167 ILE A O 1
ATOM 1331 N N . ALA A 1 168 ? -10.576 -5.735 6.519 1.00 98.19 168 ALA A N 1
ATOM 1332 C CA . ALA A 1 168 ? -9.145 -5.907 6.783 1.00 98.19 168 ALA A CA 1
ATOM 1333 C C . ALA A 1 168 ? -8.296 -5.537 5.553 1.00 98.19 168 ALA A C 1
ATOM 1335 O O . ALA A 1 168 ? -7.308 -4.808 5.659 1.00 98.19 168 ALA A O 1
ATOM 1336 N N . ALA A 1 169 ? -8.731 -5.951 4.358 1.00 98.25 169 ALA A N 1
ATOM 1337 C CA . ALA A 1 169 ? -8.050 -5.623 3.109 1.00 98.25 169 ALA A CA 1
ATOM 1338 C C . ALA A 1 169 ? -8.027 -4.110 2.816 1.00 98.25 169 ALA A C 1
ATOM 1340 O O . ALA A 1 169 ? -7.032 -3.574 2.318 1.00 98.25 169 ALA A O 1
ATOM 1341 N N . VAL A 1 170 ? -9.120 -3.397 3.106 1.00 97.94 170 VAL A N 1
ATOM 1342 C CA . VAL A 1 170 ? -9.189 -1.938 2.950 1.00 97.94 170 VAL A CA 1
ATOM 1343 C C . VAL A 1 170 ? -8.354 -1.229 4.012 1.00 97.94 170 VAL A C 1
ATOM 1345 O O . VAL A 1 170 ? -7.674 -0.265 3.658 1.00 97.94 170 VAL A O 1
ATOM 1348 N N . LEU A 1 171 ? -8.352 -1.693 5.265 1.00 98.12 171 LEU A N 1
ATOM 1349 C CA . LEU A 1 171 ? -7.534 -1.115 6.335 1.00 98.12 171 LEU A CA 1
ATOM 1350 C C . LEU A 1 171 ? -6.041 -1.238 6.029 1.00 98.12 171 LEU A C 1
ATOM 1352 O O . LEU A 1 171 ? -5.348 -0.229 6.101 1.00 98.12 171 LEU A O 1
ATOM 1356 N N . LEU A 1 172 ? -5.568 -2.403 5.570 1.00 98.75 172 LEU A N 1
ATOM 1357 C CA . LEU A 1 172 ? -4.163 -2.595 5.192 1.00 98.75 172 LEU A CA 1
ATOM 1358 C C . LEU A 1 172 ? -3.724 -1.633 4.075 1.00 98.75 172 LEU A C 1
ATOM 1360 O O . LEU A 1 172 ? -2.695 -0.969 4.182 1.00 98.75 172 LEU A O 1
ATOM 1364 N N . LYS A 1 173 ? -4.531 -1.493 3.013 1.00 98.19 173 LYS A N 1
ATOM 1365 C CA . LYS A 1 173 ? -4.249 -0.519 1.941 1.00 98.19 173 LYS A CA 1
ATOM 1366 C C . LYS A 1 173 ? -4.318 0.925 2.434 1.00 98.19 173 LYS A C 1
ATOM 1368 O O . LYS A 1 173 ? -3.629 1.788 1.907 1.00 98.19 173 LYS A O 1
ATOM 1373 N N . THR A 1 174 ? -5.212 1.207 3.377 1.00 95.94 174 THR A N 1
ATOM 1374 C CA . THR A 1 174 ? -5.395 2.553 3.931 1.00 95.94 174 THR A CA 1
ATOM 1375 C C . THR A 1 174 ? -4.229 2.942 4.816 1.00 95.94 174 THR A C 1
ATOM 1377 O O . THR A 1 174 ? -3.734 4.047 4.656 1.00 95.94 174 THR A O 1
ATOM 1380 N N . PHE A 1 175 ? -3.729 2.015 5.632 1.00 98.50 175 PHE A N 1
ATOM 1381 C CA . PHE A 1 175 ? -2.512 2.197 6.412 1.00 98.50 175 PHE A CA 1
ATOM 1382 C C . PHE A 1 175 ? -1.358 2.625 5.510 1.00 98.50 175 PHE A C 1
ATOM 1384 O O . PHE A 1 175 ? -0.795 3.693 5.704 1.00 98.50 175 PHE A O 1
ATOM 1391 N N . LEU A 1 176 ? -1.093 1.839 4.460 1.00 98.12 176 LEU A N 1
ATOM 1392 C CA . LEU A 1 176 ? -0.027 2.125 3.506 1.00 98.12 176 LEU A CA 1
ATOM 1393 C C . LEU A 1 176 ? -0.176 3.497 2.849 1.00 98.12 176 LEU A C 1
ATOM 1395 O O . LEU A 1 176 ? 0.805 4.210 2.747 1.00 98.12 176 LEU A O 1
ATOM 1399 N N . ARG A 1 177 ? -1.388 3.873 2.428 1.00 95.19 177 ARG A N 1
ATOM 1400 C CA . ARG A 1 177 ? -1.670 5.148 1.746 1.00 95.19 177 ARG A CA 1
ATOM 1401 C C . ARG A 1 177 ? -1.583 6.373 2.650 1.00 95.19 177 ARG A C 1
ATOM 1403 O O . ARG A 1 177 ? -1.397 7.477 2.151 1.00 95.19 177 ARG A O 1
ATOM 1410 N N . GLU A 1 178 ? -1.841 6.194 3.938 1.00 93.94 178 GLU A N 1
ATOM 1411 C CA . GLU A 1 178 ? -1.906 7.279 4.917 1.00 93.94 178 GLU A CA 1
ATOM 1412 C C . GLU A 1 178 ? -0.629 7.395 5.747 1.00 93.94 178 GLU A C 1
ATOM 1414 O O . GLU A 1 178 ? -0.602 8.183 6.685 1.00 93.94 178 GLU A O 1
ATOM 1419 N N . LEU A 1 179 ? 0.431 6.653 5.421 1.00 92.75 179 LEU A N 1
ATOM 1420 C CA . LEU A 1 179 ? 1.755 6.959 5.951 1.00 92.75 179 LEU A CA 1
ATOM 1421 C C . LEU A 1 179 ? 2.132 8.409 5.611 1.00 92.75 179 LEU A C 1
ATOM 1423 O O . LEU A 1 179 ? 1.743 8.943 4.570 1.00 92.75 179 LEU A O 1
ATOM 1427 N N . GLU A 1 180 ? 2.906 9.040 6.493 1.00 89.75 180 GLU A N 1
ATOM 1428 C CA . GLU A 1 180 ? 3.421 10.401 6.279 1.00 89.75 180 GLU A CA 1
ATOM 1429 C C . GLU A 1 180 ? 4.219 10.517 4.965 1.00 89.75 180 GLU A C 1
ATOM 1431 O O . GLU A 1 180 ? 4.132 11.517 4.250 1.00 89.75 180 GLU A O 1
ATOM 1436 N N . GLU A 1 181 ? 4.922 9.443 4.612 1.00 91.19 181 GLU A N 1
ATOM 1437 C CA . GLU A 1 181 ? 5.669 9.255 3.374 1.00 91.19 181 GLU A CA 1
ATOM 1438 C C . GLU A 1 181 ? 5.311 7.882 2.768 1.00 91.19 181 GLU A C 1
ATOM 1440 O O . GLU A 1 181 ? 5.071 6.940 3.531 1.00 91.19 181 GLU A O 1
ATOM 1445 N N . PRO A 1 182 ? 5.265 7.712 1.427 1.00 95.94 182 PRO A N 1
ATOM 1446 C CA . PRO A 1 182 ? 5.101 6.394 0.822 1.00 95.94 182 PRO A CA 1
ATOM 1447 C C . PRO A 1 182 ? 6.098 5.386 1.364 1.00 95.94 182 PRO A C 1
ATOM 1449 O O . PRO A 1 182 ? 7.252 5.706 1.629 1.00 95.94 182 PRO A O 1
ATOM 1452 N N . ILE A 1 183 ? 5.673 4.124 1.449 1.00 98.06 183 ILE A N 1
ATOM 1453 C CA . ILE A 1 183 ? 6.568 3.044 1.878 1.00 98.06 183 ILE A CA 1
ATOM 1454 C C . ILE A 1 183 ? 7.806 2.948 0.980 1.00 98.06 183 ILE A C 1
ATOM 1456 O O . ILE A 1 183 ? 8.864 2.579 1.467 1.00 98.06 183 ILE A O 1
ATOM 1460 N N . MET A 1 184 ? 7.693 3.331 -0.297 1.00 97.38 184 MET A N 1
ATOM 1461 C CA . MET A 1 184 ? 8.805 3.405 -1.251 1.00 97.38 184 MET A CA 1
ATOM 1462 C C . MET A 1 184 ? 9.596 4.723 -1.204 1.00 97.38 184 MET A C 1
ATOM 1464 O O . MET A 1 184 ? 10.444 4.910 -2.062 1.00 97.38 184 MET A O 1
ATOM 1468 N N . THR A 1 185 ? 9.314 5.606 -0.242 1.00 96.44 185 THR A N 1
ATOM 1469 C CA . THR A 1 185 ? 9.873 6.960 -0.069 1.00 96.44 185 THR A CA 1
ATOM 1470 C C . THR A 1 185 ? 9.667 7.903 -1.261 1.00 96.44 185 THR A C 1
ATOM 1472 O O . THR A 1 185 ? 9.324 7.499 -2.377 1.00 96.44 185 THR A O 1
ATOM 1475 N N . PHE A 1 186 ? 9.798 9.208 -1.028 1.00 94.06 186 PHE A N 1
ATOM 1476 C CA . PHE A 1 186 ? 9.761 10.196 -2.104 1.00 94.06 186 PHE A CA 1
ATOM 1477 C C . PHE A 1 186 ? 11.043 10.172 -2.940 1.00 94.06 186 PHE A C 1
ATOM 1479 O O . PHE A 1 186 ? 10.976 10.432 -4.140 1.00 94.06 186 PHE A O 1
ATOM 1486 N N . ASP A 1 187 ? 12.174 9.798 -2.339 1.00 94.75 187 ASP A N 1
ATOM 1487 C CA . ASP A 1 187 ? 13.478 9.753 -3.009 1.00 94.75 187 ASP A CA 1
ATOM 1488 C C . ASP A 1 187 ? 13.514 8.742 -4.164 1.00 94.75 187 ASP A C 1
ATOM 1490 O O . ASP A 1 187 ? 14.182 8.977 -5.170 1.00 94.75 187 ASP A O 1
ATOM 1494 N N . LEU A 1 188 ? 12.759 7.639 -4.072 1.00 96.19 188 LEU A N 1
ATOM 1495 C CA . LEU A 1 188 ? 12.711 6.629 -5.138 1.00 96.19 188 LEU A CA 1
ATOM 1496 C C . LEU A 1 188 ? 11.642 6.919 -6.203 1.00 96.19 188 LEU A C 1
ATOM 1498 O O . LEU A 1 188 ? 11.557 6.196 -7.198 1.00 96.19 188 LEU A O 1
ATOM 1502 N N . TYR A 1 189 ? 10.813 7.955 -6.028 1.00 94.81 189 TYR A N 1
ATOM 1503 C CA . TYR A 1 189 ? 9.661 8.222 -6.897 1.00 94.81 189 TYR A CA 1
ATOM 1504 C C . TYR A 1 189 ? 10.060 8.410 -8.369 1.00 94.81 189 TYR A C 1
ATOM 1506 O O . TYR A 1 189 ? 9.451 7.814 -9.265 1.00 94.81 189 TYR A O 1
ATOM 1514 N N . ASP A 1 190 ? 11.091 9.212 -8.639 1.00 93.38 190 ASP A N 1
ATOM 1515 C CA . ASP A 1 190 ? 11.523 9.503 -10.010 1.00 93.38 190 ASP A CA 1
ATOM 1516 C C . ASP A 1 190 ? 12.107 8.262 -10.699 1.00 93.38 190 ASP A C 1
ATOM 1518 O O . ASP A 1 190 ? 11.799 8.001 -11.863 1.00 93.38 190 ASP A O 1
ATOM 1522 N N . GLU A 1 191 ? 12.880 7.445 -9.977 1.00 95.31 191 GLU A N 1
ATOM 1523 C CA . GLU A 1 191 ? 13.424 6.186 -10.502 1.00 95.31 191 GLU A CA 1
ATOM 1524 C C . GLU A 1 191 ? 12.301 5.177 -10.804 1.00 95.31 191 GLU A C 1
ATOM 1526 O O . GLU A 1 191 ? 12.268 4.569 -11.877 1.00 95.31 191 GLU A O 1
ATOM 1531 N N . ILE A 1 192 ? 11.311 5.063 -9.911 1.00 96.56 192 ILE A N 1
ATOM 1532 C CA . ILE A 1 192 ? 10.150 4.182 -10.095 1.00 96.56 192 ILE A CA 1
ATOM 1533 C C . ILE A 1 192 ? 9.288 4.634 -11.281 1.00 96.56 192 ILE A C 1
ATOM 1535 O O . ILE A 1 192 ? 8.836 3.812 -12.083 1.00 96.56 192 ILE A O 1
ATOM 1539 N N . THR A 1 193 ? 9.048 5.937 -11.436 1.00 94.38 193 THR A N 1
ATOM 1540 C CA . THR A 1 193 ? 8.223 6.447 -12.546 1.00 94.38 193 THR A CA 1
ATOM 1541 C C . THR A 1 193 ? 8.915 6.349 -13.906 1.00 94.38 193 THR A C 1
ATOM 1543 O O . THR A 1 193 ? 8.236 6.319 -14.935 1.00 94.38 193 THR A O 1
ATOM 1546 N N . GLN A 1 194 ? 10.240 6.198 -13.926 1.00 94.75 194 GLN A N 1
ATOM 1547 C CA . GLN A 1 194 ? 11.032 5.929 -15.127 1.00 94.75 194 GLN A CA 1
ATOM 1548 C C . GLN A 1 194 ? 11.185 4.432 -15.442 1.00 94.75 194 GLN A C 1
ATOM 1550 O O . GLN A 1 194 ? 11.776 4.086 -16.465 1.00 94.75 194 GLN A O 1
ATOM 1555 N N . PHE A 1 195 ? 10.599 3.532 -14.641 1.00 95.50 195 PHE A N 1
ATOM 1556 C CA . PHE A 1 195 ? 10.768 2.079 -14.774 1.00 95.50 195 PHE A CA 1
ATOM 1557 C C . PHE A 1 195 ? 10.496 1.529 -16.185 1.00 95.50 195 PHE A C 1
ATOM 1559 O O . PHE A 1 195 ? 11.175 0.614 -16.652 1.00 95.50 195 PHE A O 1
ATOM 1566 N N . GLN A 1 196 ? 9.521 2.096 -16.904 1.00 93.19 196 GLN A N 1
ATOM 1567 C CA . GLN A 1 196 ? 9.183 1.656 -18.264 1.00 93.19 196 GLN A CA 1
ATOM 1568 C C . GLN A 1 196 ? 10.299 1.924 -19.280 1.00 93.19 196 GLN A C 1
ATOM 1570 O O . GLN A 1 196 ? 10.426 1.167 -20.244 1.00 93.19 196 GLN A O 1
ATOM 1575 N N . SER A 1 197 ? 11.103 2.962 -19.046 1.00 94.50 197 SER A N 1
ATOM 1576 C CA . SER A 1 197 ? 12.232 3.356 -19.891 1.00 94.50 197 SER A CA 1
ATOM 1577 C C . SER A 1 197 ? 13.460 2.463 -19.687 1.00 94.50 197 SER A C 1
ATOM 1579 O O . SER A 1 197 ? 14.368 2.484 -20.513 1.00 94.50 197 SER A O 1
ATOM 1581 N N . ILE A 1 198 ? 13.489 1.664 -18.616 1.00 94.81 198 ILE A N 1
ATOM 1582 C CA . ILE A 1 198 ? 14.587 0.745 -18.311 1.00 94.81 198 ILE A CA 1
ATOM 1583 C C . ILE A 1 198 ? 14.495 -0.483 -19.219 1.00 94.81 198 ILE A C 1
ATOM 1585 O O . ILE A 1 198 ? 13.427 -1.107 -19.356 1.00 94.81 198 ILE A O 1
ATOM 1589 N N . SER A 1 199 ? 15.632 -0.851 -19.814 1.00 95.88 199 SER A N 1
ATOM 1590 C CA . SER A 1 199 ? 15.757 -2.044 -20.649 1.00 95.88 199 SER A CA 1
ATOM 1591 C C . SER A 1 199 ? 15.386 -3.305 -19.855 1.00 95.88 199 SER A C 1
ATOM 1593 O O . SER A 1 199 ? 15.634 -3.400 -18.653 1.00 95.88 199 SER A O 1
ATOM 1595 N N . LYS A 1 200 ? 14.743 -4.287 -20.501 1.00 94.19 200 LYS A N 1
ATOM 1596 C CA . LYS A 1 200 ? 14.217 -5.472 -19.795 1.00 94.19 200 LYS A CA 1
ATOM 1597 C C . LYS A 1 200 ? 15.306 -6.250 -19.050 1.00 94.19 200 LYS A C 1
ATOM 1599 O O . LYS A 1 200 ? 15.038 -6.721 -17.949 1.00 94.19 200 LYS A O 1
ATOM 1604 N N . ASP A 1 201 ? 16.504 -6.326 -19.623 1.00 94.81 201 ASP A N 1
ATOM 1605 C CA . ASP A 1 201 ? 17.645 -7.051 -19.056 1.00 94.81 201 ASP A CA 1
ATOM 1606 C C . ASP A 1 201 ? 18.234 -6.356 -17.815 1.00 94.81 201 ASP A C 1
ATOM 1608 O O . ASP A 1 201 ? 18.782 -7.014 -16.932 1.00 94.81 201 ASP A O 1
ATOM 1612 N N . GLU A 1 202 ? 18.074 -5.034 -17.694 1.00 95.62 202 GLU A N 1
ATOM 1613 C CA . GLU A 1 202 ? 18.583 -4.259 -16.554 1.00 95.62 202 GLU A CA 1
ATOM 1614 C C . GLU A 1 202 ? 17.594 -4.166 -15.386 1.00 95.62 202 GLU A C 1
ATOM 1616 O O . GLU A 1 202 ? 18.011 -3.939 -14.246 1.00 95.62 202 GLU A O 1
ATOM 1621 N N . ARG A 1 203 ? 16.291 -4.379 -15.630 1.00 95.38 203 ARG A N 1
ATOM 1622 C CA . ARG A 1 203 ? 15.236 -4.258 -14.605 1.00 95.38 203 ARG A CA 1
ATOM 1623 C C . ARG A 1 203 ? 15.508 -5.073 -13.335 1.00 95.38 203 ARG A C 1
ATOM 1625 O O . ARG A 1 203 ? 15.394 -4.481 -12.263 1.00 95.38 203 ARG A O 1
ATOM 1632 N N . PRO A 1 204 ? 15.902 -6.366 -13.386 1.00 94.56 204 PRO A N 1
ATOM 1633 C CA . PRO A 1 204 ? 16.141 -7.138 -12.166 1.00 94.56 204 PRO A CA 1
ATOM 1634 C C . PRO A 1 204 ? 17.231 -6.524 -11.285 1.00 94.56 204 PRO A C 1
ATOM 1636 O O . PRO A 1 204 ? 17.066 -6.420 -10.071 1.00 94.56 204 PRO A O 1
ATOM 1639 N N . ARG A 1 205 ? 18.337 -6.080 -11.896 1.00 94.44 205 ARG A N 1
ATOM 1640 C CA . ARG A 1 205 ? 19.447 -5.444 -11.179 1.00 94.44 205 ARG A CA 1
ATOM 1641 C C . ARG A 1 205 ? 19.033 -4.088 -10.615 1.00 94.44 205 ARG A C 1
ATOM 1643 O O . ARG A 1 205 ? 19.309 -3.813 -9.453 1.00 94.44 205 ARG A O 1
ATOM 1650 N N . HIS A 1 206 ? 18.365 -3.265 -11.420 1.00 95.44 206 HIS A N 1
ATOM 1651 C CA . HIS A 1 206 ? 17.938 -1.932 -11.005 1.00 95.44 206 HIS A CA 1
ATOM 1652 C C . HIS A 1 206 ? 16.963 -1.988 -9.820 1.00 95.44 206 HIS A C 1
ATOM 1654 O O . HIS A 1 206 ? 17.172 -1.314 -8.816 1.00 95.44 206 HIS A O 1
ATOM 1660 N N . VAL A 1 207 ? 15.946 -2.854 -9.891 1.00 96.50 207 VAL A N 1
ATOM 1661 C CA . VAL A 1 207 ? 14.956 -3.018 -8.814 1.00 96.50 207 VAL A CA 1
ATOM 1662 C C . VAL A 1 207 ? 15.593 -3.570 -7.537 1.00 96.50 207 VAL A C 1
ATOM 1664 O O . VAL A 1 207 ? 15.241 -3.124 -6.448 1.00 96.50 207 VAL A O 1
ATOM 1667 N N . LYS A 1 208 ? 16.565 -4.487 -7.650 1.00 94.38 208 LYS A N 1
ATOM 1668 C CA . LYS A 1 208 ? 17.338 -4.965 -6.493 1.00 94.38 208 LYS A CA 1
ATOM 1669 C C . LYS A 1 208 ? 18.082 -3.838 -5.789 1.00 94.38 208 LYS A C 1
ATOM 1671 O O . LYS A 1 208 ? 17.974 -3.739 -4.577 1.00 94.38 208 LYS A O 1
ATOM 1676 N N . ILE A 1 209 ? 18.788 -2.989 -6.535 1.00 94.81 209 ILE A N 1
ATOM 1677 C CA . ILE A 1 209 ? 19.517 -1.846 -5.963 1.00 94.81 209 ILE A CA 1
ATOM 1678 C C . ILE A 1 209 ? 18.536 -0.886 -5.276 1.00 94.81 209 ILE A C 1
ATOM 1680 O O . ILE A 1 209 ? 18.753 -0.505 -4.129 1.00 94.81 209 ILE A O 1
ATOM 1684 N N . LEU A 1 210 ? 17.423 -0.544 -5.937 1.00 96.00 210 LEU A N 1
ATOM 1685 C CA . LEU A 1 210 ? 16.390 0.319 -5.353 1.00 96.00 210 LEU A CA 1
ATOM 1686 C C . LEU A 1 210 ? 15.881 -0.213 -4.006 1.00 96.00 210 LEU A C 1
ATOM 1688 O O . LEU A 1 210 ? 15.800 0.541 -3.042 1.00 96.00 210 LEU A O 1
ATOM 1692 N N . ILE A 1 211 ? 15.539 -1.502 -3.937 1.00 96.00 211 ILE A N 1
ATOM 1693 C CA . ILE A 1 211 ? 14.881 -2.087 -2.760 1.00 96.00 211 ILE A CA 1
ATOM 1694 C C . ILE A 1 211 ? 15.871 -2.475 -1.657 1.00 96.00 211 ILE A C 1
ATOM 1696 O O . ILE A 1 211 ? 15.536 -2.325 -0.489 1.00 96.00 211 ILE A O 1
ATOM 1700 N N . LEU A 1 212 ? 17.053 -2.994 -1.998 1.00 93.50 212 LEU A N 1
ATOM 1701 C CA . LEU A 1 212 ? 18.006 -3.525 -1.016 1.00 93.50 212 LEU A CA 1
ATOM 1702 C C . LEU A 1 212 ? 19.038 -2.501 -0.544 1.00 93.50 212 LEU A C 1
ATOM 1704 O O . LEU A 1 212 ? 19.558 -2.647 0.556 1.00 93.50 212 LEU A O 1
ATOM 1708 N N . GLU A 1 213 ? 19.374 -1.511 -1.374 1.00 92.88 213 GLU A N 1
ATOM 1709 C CA . GLU A 1 213 ? 20.468 -0.576 -1.075 1.00 92.88 213 GLU A CA 1
ATOM 1710 C C . GLU A 1 213 ? 19.972 0.840 -0.769 1.00 92.88 213 GLU A C 1
ATOM 1712 O O . GLU A 1 213 ? 20.610 1.543 0.012 1.00 92.88 213 GLU A O 1
ATOM 1717 N N . LYS A 1 214 ? 18.857 1.277 -1.374 1.00 96.19 214 LYS A N 1
ATOM 1718 C CA . LYS A 1 214 ? 18.351 2.652 -1.209 1.00 96.19 214 LYS A CA 1
ATOM 1719 C C . LYS A 1 214 ? 17.152 2.782 -0.272 1.00 96.19 214 LYS A C 1
ATOM 1721 O O . LYS A 1 214 ? 16.938 3.857 0.281 1.00 96.19 214 LYS A O 1
ATOM 1726 N N . LEU A 1 215 ? 16.352 1.729 -0.117 1.00 97.06 215 LEU A N 1
ATOM 1727 C CA . LEU A 1 215 ? 15.172 1.771 0.740 1.00 97.06 215 LEU A CA 1
ATOM 1728 C C . LEU A 1 215 ? 15.591 1.728 2.223 1.00 97.06 215 LEU A C 1
ATOM 1730 O O . LEU A 1 215 ? 16.398 0.870 2.583 1.00 97.06 215 LEU A O 1
ATOM 1734 N N . PRO A 1 216 ? 15.051 2.597 3.101 1.00 97.69 216 PRO A N 1
ATOM 1735 C CA . PRO A 1 216 ? 15.346 2.530 4.530 1.00 97.69 216 PRO A CA 1
ATOM 1736 C C . PRO A 1 216 ? 14.988 1.165 5.131 1.00 97.69 216 PRO A C 1
ATOM 1738 O O . PRO A 1 216 ? 14.007 0.544 4.724 1.00 97.69 216 PRO A O 1
ATOM 1741 N N . GLU A 1 217 ? 15.747 0.720 6.136 1.00 96.50 217 GLU A N 1
ATOM 1742 C CA . GLU A 1 217 ? 15.616 -0.630 6.710 1.00 96.50 217 GLU A CA 1
ATOM 1743 C C . GLU A 1 217 ? 14.190 -0.933 7.204 1.00 96.50 217 GLU A C 1
ATOM 1745 O O . GLU A 1 217 ? 13.623 -1.972 6.870 1.00 96.50 217 GLU A O 1
ATOM 1750 N N . ASP A 1 218 ? 13.563 -0.009 7.938 1.00 97.31 218 ASP A N 1
ATOM 1751 C CA . ASP A 1 218 ? 12.203 -0.214 8.454 1.00 97.31 218 ASP A CA 1
ATOM 1752 C C . ASP A 1 218 ? 11.170 -0.302 7.314 1.00 97.31 218 ASP A C 1
ATOM 1754 O O . ASP A 1 218 ? 10.297 -1.176 7.323 1.00 97.31 218 ASP A O 1
ATOM 1758 N N . ASN A 1 219 ? 11.312 0.534 6.279 1.00 98.44 219 ASN A N 1
ATOM 1759 C CA . ASN A 1 219 ? 10.490 0.478 5.070 1.00 98.44 219 ASN A CA 1
ATOM 1760 C C . ASN A 1 219 ? 10.666 -0.858 4.337 1.00 98.44 219 ASN A C 1
ATOM 1762 O O . ASN A 1 219 ? 9.677 -1.480 3.942 1.00 98.44 219 ASN A O 1
ATOM 1766 N N . TYR A 1 220 ? 11.910 -1.319 4.186 1.00 98.19 220 TYR A N 1
ATOM 1767 C CA . TYR A 1 220 ? 12.239 -2.600 3.568 1.00 98.19 220 TYR A CA 1
ATOM 1768 C C . TYR A 1 220 ? 11.598 -3.773 4.314 1.00 98.19 220 TYR A C 1
ATOM 1770 O O . TYR A 1 220 ? 10.952 -4.613 3.683 1.00 98.19 220 TYR A O 1
ATOM 1778 N N . GLN A 1 221 ? 11.704 -3.821 5.643 1.00 98.06 221 GLN A N 1
ATOM 1779 C CA . GLN A 1 221 ? 11.132 -4.910 6.441 1.00 98.06 221 GLN A CA 1
ATOM 1780 C C . GLN A 1 221 ? 9.599 -4.947 6.361 1.00 98.06 221 GLN A C 1
ATOM 1782 O O . GLN A 1 221 ? 9.015 -6.021 6.181 1.00 98.06 221 GLN A O 1
ATOM 1787 N N . VAL A 1 222 ? 8.936 -3.787 6.423 1.00 98.50 222 VAL A N 1
ATOM 1788 C CA . VAL A 1 222 ? 7.474 -3.697 6.272 1.00 98.50 222 VAL A CA 1
ATOM 1789 C C . VAL A 1 222 ? 7.041 -4.081 4.854 1.00 98.50 222 VAL A C 1
ATOM 1791 O O . VAL A 1 222 ? 6.118 -4.886 4.692 1.00 98.50 222 VAL A O 1
ATOM 1794 N N . LEU A 1 223 ? 7.726 -3.579 3.821 1.00 98.50 223 LEU A N 1
ATOM 1795 C CA . LEU A 1 223 ? 7.447 -3.931 2.427 1.00 98.50 223 LEU A CA 1
ATOM 1796 C C . LEU A 1 223 ? 7.625 -5.435 2.191 1.00 98.50 223 LEU A C 1
ATOM 1798 O O . LEU A 1 223 ? 6.734 -6.076 1.636 1.00 98.50 223 LEU A O 1
ATOM 1802 N N . LYS A 1 224 ? 8.731 -6.014 2.667 1.00 98.06 224 LYS A N 1
ATOM 1803 C CA . LYS A 1 224 ? 9.021 -7.450 2.590 1.00 98.06 224 LYS A CA 1
ATOM 1804 C C . LYS A 1 224 ? 7.927 -8.281 3.256 1.00 98.06 224 LYS A C 1
ATOM 1806 O O . LYS A 1 224 ? 7.492 -9.283 2.688 1.00 98.06 224 LYS A O 1
ATOM 1811 N N . TYR A 1 225 ? 7.466 -7.877 4.441 1.00 98.56 225 TYR A N 1
ATOM 1812 C CA . TYR A 1 225 ? 6.391 -8.562 5.160 1.00 98.56 225 TYR A CA 1
ATOM 1813 C C . TYR A 1 225 ? 5.081 -8.569 4.358 1.00 98.56 225 TYR A C 1
ATOM 1815 O O . TYR A 1 225 ? 4.450 -9.616 4.203 1.00 98.56 225 TYR A O 1
ATOM 1823 N N . ILE A 1 226 ? 4.711 -7.423 3.780 1.00 98.62 226 ILE A N 1
ATOM 1824 C CA . ILE A 1 226 ? 3.494 -7.282 2.973 1.00 98.62 226 ILE A CA 1
ATOM 1825 C C . ILE A 1 226 ? 3.614 -8.055 1.656 1.00 98.62 226 ILE A C 1
ATOM 1827 O O . ILE A 1 226 ? 2.696 -8.794 1.309 1.00 98.62 226 ILE A O 1
ATOM 1831 N N . VAL A 1 227 ? 4.739 -7.952 0.944 1.00 98.44 227 VAL A N 1
ATOM 1832 C CA . VAL A 1 227 ? 4.963 -8.664 -0.326 1.00 98.44 227 VAL A CA 1
ATOM 1833 C C . VAL A 1 227 ? 4.936 -10.182 -0.128 1.00 98.44 227 VAL A C 1
ATOM 1835 O O . VAL A 1 227 ? 4.303 -10.880 -0.916 1.00 98.44 227 VAL A O 1
ATOM 1838 N N . ARG A 1 228 ? 5.523 -10.699 0.960 1.00 97.88 228 ARG A N 1
ATOM 1839 C CA . ARG A 1 228 ? 5.423 -12.124 1.331 1.00 97.88 228 ARG A CA 1
ATOM 1840 C C . ARG A 1 228 ? 3.987 -12.580 1.574 1.00 97.88 228 ARG A C 1
ATOM 1842 O O . ARG A 1 228 ? 3.648 -13.725 1.307 1.00 97.88 228 ARG A O 1
ATOM 1849 N N . PHE A 1 229 ? 3.138 -11.718 2.122 1.00 98.62 229 PHE A N 1
ATOM 1850 C CA . PHE A 1 229 ? 1.720 -12.032 2.253 1.00 98.62 229 PHE A CA 1
ATOM 1851 C C . PHE A 1 229 ? 1.003 -11.962 0.894 1.00 98.62 229 PHE A C 1
ATOM 1853 O O . PHE A 1 229 ? 0.200 -12.839 0.582 1.00 98.62 229 PHE A O 1
ATOM 1860 N N . LEU A 1 230 ? 1.322 -10.974 0.054 1.00 98.56 230 LEU A N 1
ATOM 1861 C CA . LEU A 1 230 ? 0.742 -10.860 -1.285 1.00 98.56 230 LEU A CA 1
ATOM 1862 C C . LEU A 1 230 ? 1.126 -12.028 -2.200 1.00 98.56 230 LEU A C 1
ATOM 1864 O O . LEU A 1 230 ? 0.313 -12.388 -3.048 1.00 98.56 230 LEU A O 1
ATOM 1868 N N . SER A 1 231 ? 2.284 -12.671 -2.012 1.00 98.12 231 SER A N 1
ATOM 1869 C CA . SER A 1 231 ? 2.603 -13.903 -2.748 1.00 98.12 231 SER A CA 1
ATOM 1870 C C . SER A 1 231 ? 1.624 -15.032 -2.435 1.00 98.12 231 SER A C 1
ATOM 1872 O O . SER A 1 231 ? 1.064 -15.610 -3.361 1.00 98.12 231 SER A O 1
ATOM 1874 N N . LYS A 1 232 ? 1.253 -15.225 -1.161 1.00 98.25 232 LYS A N 1
ATOM 1875 C CA . LYS A 1 232 ? 0.204 -16.187 -0.770 1.00 98.25 232 LYS A CA 1
ATOM 1876 C C . LYS A 1 232 ? -1.149 -15.890 -1.422 1.00 98.25 232 LYS A C 1
ATOM 1878 O O . LYS A 1 232 ? -1.908 -16.808 -1.721 1.00 98.25 232 LYS A O 1
ATOM 1883 N N . VAL A 1 233 ? -1.472 -14.609 -1.629 1.00 98.62 233 VAL A N 1
ATOM 1884 C CA . VAL A 1 233 ? -2.691 -14.199 -2.345 1.00 98.62 233 VAL A CA 1
ATOM 1885 C C . VAL A 1 233 ? -2.591 -14.580 -3.824 1.00 98.62 233 VAL A C 1
ATOM 1887 O O . VAL A 1 233 ? -3.548 -15.128 -4.372 1.00 98.62 233 VAL A O 1
ATOM 1890 N N . MET A 1 234 ? -1.440 -14.343 -4.461 1.00 97.94 234 MET A N 1
ATOM 1891 C CA . MET A 1 234 ? -1.203 -14.719 -5.862 1.00 97.94 234 MET A CA 1
ATOM 1892 C C . MET A 1 234 ? -1.239 -16.235 -6.077 1.00 97.94 234 MET A C 1
ATOM 1894 O O . MET A 1 234 ? -1.805 -16.682 -7.073 1.00 97.94 234 MET A O 1
ATOM 1898 N N . ASP A 1 235 ? -0.743 -17.024 -5.122 1.00 97.94 235 ASP A N 1
ATOM 1899 C CA . ASP A 1 235 ? -0.789 -18.493 -5.168 1.00 97.94 235 ASP A CA 1
ATOM 1900 C C . ASP A 1 235 ? -2.225 -19.046 -5.209 1.00 97.94 235 ASP A C 1
ATOM 1902 O O . ASP A 1 235 ? -2.455 -20.185 -5.610 1.00 97.94 235 ASP A O 1
ATOM 1906 N N . ARG A 1 236 ? -3.214 -18.239 -4.803 1.00 98.19 236 ARG A N 1
ATOM 1907 C CA . ARG A 1 236 ? -4.647 -18.574 -4.815 1.00 98.19 236 ARG A CA 1
ATOM 1908 C C . ARG A 1 236 ? -5.431 -17.819 -5.890 1.00 98.19 236 ARG A C 1
ATOM 1910 O O . ARG A 1 236 ? -6.662 -17.772 -5.830 1.00 98.19 236 ARG A O 1
ATOM 1917 N N . CYS A 1 237 ? -4.753 -17.237 -6.884 1.00 97.81 237 CYS A N 1
ATOM 1918 C CA . CYS A 1 237 ? -5.395 -16.388 -7.891 1.00 97.81 237 CYS A CA 1
ATOM 1919 C C . CYS A 1 237 ? -6.457 -17.102 -8.743 1.00 97.81 237 CYS A C 1
ATOM 1921 O O . CYS A 1 237 ? -7.401 -16.450 -9.193 1.00 97.81 237 CYS A O 1
ATOM 1923 N N . ASP A 1 238 ? -6.394 -18.428 -8.883 1.00 98.12 238 ASP A N 1
ATOM 1924 C CA . ASP A 1 238 ? -7.446 -19.211 -9.544 1.00 98.12 238 ASP A CA 1
ATOM 1925 C C . ASP A 1 238 ? -8.794 -19.140 -8.813 1.00 98.12 238 ASP A C 1
ATOM 1927 O O . ASP A 1 238 ? -9.846 -19.240 -9.449 1.00 98.12 238 ASP A O 1
ATOM 1931 N N . LEU A 1 239 ? -8.782 -18.901 -7.499 1.00 98.19 239 LEU A N 1
ATOM 1932 C CA . LEU A 1 239 ? -9.976 -18.770 -6.663 1.00 98.19 239 LEU A CA 1
ATOM 1933 C C . LEU A 1 239 ? -10.310 -17.296 -6.426 1.00 98.19 239 LEU A C 1
ATOM 1935 O O . LEU A 1 239 ? -11.370 -16.827 -6.842 1.00 98.19 239 LEU A O 1
ATOM 1939 N N . ASN A 1 240 ? -9.372 -16.531 -5.863 1.00 98.31 240 ASN A N 1
ATOM 1940 C CA . ASN A 1 240 ? -9.618 -15.137 -5.485 1.00 98.31 240 ASN A CA 1
ATOM 1941 C C . ASN A 1 240 ? -9.578 -14.140 -6.665 1.00 98.31 240 ASN A C 1
ATOM 1943 O O . ASN A 1 240 ? -9.995 -12.990 -6.514 1.00 98.31 240 ASN A O 1
ATOM 1947 N N . LYS A 1 241 ? -9.107 -14.562 -7.848 1.00 98.12 241 LYS A N 1
ATOM 1948 C CA . LYS A 1 241 ? -8.984 -13.764 -9.088 1.00 98.12 241 LYS A CA 1
ATOM 1949 C C . LYS A 1 241 ? -7.980 -12.603 -9.027 1.00 98.12 241 LYS A C 1
ATOM 1951 O O . LYS A 1 241 ? -7.994 -11.719 -9.890 1.00 98.12 241 LYS A O 1
ATOM 1956 N N . MET A 1 242 ? -7.084 -12.596 -8.045 1.00 98.06 242 MET A N 1
ATOM 1957 C CA . MET A 1 242 ? -6.089 -11.548 -7.821 1.00 98.06 242 MET A CA 1
ATOM 1958 C C . MET A 1 242 ? -4.698 -12.001 -8.270 1.00 98.06 242 MET A C 1
ATOM 1960 O O . MET A 1 242 ? -3.888 -12.479 -7.484 1.00 98.06 242 MET A O 1
ATOM 1964 N N . THR A 1 243 ? -4.419 -11.824 -9.561 1.00 98.44 243 THR A N 1
ATOM 1965 C CA . THR A 1 243 ? -3.077 -11.996 -10.141 1.00 98.44 243 THR A CA 1
ATOM 1966 C C . THR A 1 243 ? -2.116 -10.892 -9.685 1.00 98.44 243 THR A C 1
ATOM 1968 O O . THR A 1 243 ? -2.558 -9.864 -9.160 1.00 98.44 243 THR A O 1
ATOM 1971 N N . SER A 1 244 ? -0.814 -11.050 -9.957 1.00 98.25 244 SER A N 1
ATOM 1972 C CA . SER A 1 244 ? 0.202 -10.010 -9.717 1.00 98.25 244 SER A CA 1
ATOM 1973 C C . SER A 1 244 ? -0.203 -8.663 -10.321 1.00 98.25 244 SER A C 1
ATOM 1975 O O . SER A 1 244 ? -0.199 -7.650 -9.628 1.00 98.25 244 SER A O 1
ATOM 1977 N N . PHE A 1 245 ? -0.692 -8.673 -11.563 1.00 98.00 245 PHE A N 1
ATOM 1978 C CA . PHE A 1 245 ? -1.155 -7.477 -12.259 1.00 98.00 245 PHE A CA 1
ATOM 1979 C C . PHE A 1 245 ? -2.348 -6.822 -11.549 1.00 98.00 245 PHE A C 1
ATOM 1981 O O . PHE A 1 245 ? -2.365 -5.608 -11.335 1.00 98.00 245 PHE A O 1
ATOM 1988 N N . ASN A 1 246 ? -3.345 -7.617 -11.140 1.00 97.94 246 ASN A N 1
ATOM 1989 C CA . ASN A 1 246 ? -4.520 -7.102 -10.432 1.00 97.94 246 ASN A CA 1
ATOM 1990 C C . ASN A 1 246 ? -4.139 -6.515 -9.067 1.00 97.94 246 ASN A C 1
ATOM 1992 O O . ASN A 1 246 ? -4.662 -5.466 -8.684 1.00 97.94 246 ASN A O 1
ATOM 1996 N N . LEU A 1 247 ? -3.220 -7.169 -8.350 1.00 98.56 247 LEU A N 1
ATOM 1997 C CA . LEU A 1 247 ? -2.675 -6.670 -7.091 1.00 98.56 247 LEU A CA 1
ATOM 1998 C C . LEU A 1 247 ? -1.852 -5.399 -7.300 1.00 98.56 247 LEU A C 1
ATOM 2000 O O . LEU A 1 247 ? -2.022 -4.447 -6.548 1.00 98.56 247 LEU A O 1
ATOM 2004 N N . ALA A 1 248 ? -1.036 -5.324 -8.347 1.00 98.31 248 ALA A N 1
ATOM 2005 C CA . ALA A 1 248 ? -0.234 -4.149 -8.657 1.00 98.31 248 ALA A CA 1
ATOM 2006 C C . ALA A 1 248 ? -1.091 -2.915 -8.952 1.00 98.31 248 ALA A C 1
ATOM 2008 O O . ALA A 1 248 ? -0.795 -1.831 -8.457 1.00 98.31 248 ALA A O 1
ATOM 2009 N N . VAL A 1 249 ? -2.205 -3.078 -9.673 1.00 96.31 249 VAL A N 1
ATOM 2010 C CA . VAL A 1 249 ? -3.163 -1.988 -9.921 1.00 96.31 249 VAL A CA 1
ATOM 2011 C C . VAL A 1 249 ? -3.762 -1.445 -8.621 1.00 96.31 249 VAL A C 1
ATOM 2013 O O . VAL A 1 249 ? -3.991 -0.239 -8.512 1.00 96.31 249 VAL A O 1
ATOM 2016 N N . VAL A 1 250 ? -4.033 -2.311 -7.637 1.00 96.81 250 VAL A N 1
ATOM 2017 C CA . VAL A 1 250 ? -4.617 -1.874 -6.361 1.00 96.81 250 VAL A CA 1
ATOM 2018 C C . VAL A 1 250 ? -3.573 -1.433 -5.344 1.00 96.81 250 VAL A C 1
ATOM 2020 O O . VAL A 1 250 ? -3.900 -0.557 -4.556 1.00 96.81 250 VAL A O 1
ATOM 2023 N N . PHE A 1 251 ? -2.357 -1.985 -5.338 1.00 98.44 251 PHE A N 1
ATOM 2024 C CA . PHE A 1 251 ? -1.306 -1.661 -4.367 1.00 98.44 251 PHE A CA 1
ATOM 2025 C C . PHE A 1 251 ? -0.375 -0.549 -4.830 1.00 98.44 251 PHE A C 1
ATOM 2027 O O . PHE A 1 251 ? -0.044 0.287 -4.000 1.00 98.44 251 PHE A O 1
ATOM 2034 N N . GLY A 1 252 ? -0.028 -0.461 -6.116 1.00 97.00 252 GLY A N 1
ATOM 2035 C CA . GLY A 1 252 ? 0.855 0.572 -6.669 1.00 97.00 252 GLY A CA 1
ATOM 2036 C C . GLY A 1 252 ? 0.601 1.987 -6.127 1.00 97.00 252 GLY A C 1
ATOM 2037 O O . GLY A 1 252 ? 1.513 2.567 -5.537 1.00 97.00 252 GLY A O 1
ATOM 2038 N N . PRO A 1 253 ? -0.635 2.524 -6.190 1.00 94.00 253 PRO A N 1
ATOM 2039 C CA . PRO A 1 253 ? -0.935 3.864 -5.676 1.00 94.00 253 PRO A CA 1
ATOM 2040 C C . PRO A 1 253 ? -0.917 3.998 -4.142 1.00 94.00 253 PRO A C 1
ATOM 2042 O O . PRO A 1 253 ? -1.017 5.112 -3.640 1.00 94.00 253 PRO A O 1
ATOM 2045 N N . ASN A 1 254 ? -0.842 2.893 -3.394 1.00 95.75 254 ASN A N 1
ATOM 2046 C CA . ASN A 1 254 ? -0.647 2.894 -1.939 1.00 95.75 254 ASN A CA 1
ATOM 2047 C C . ASN A 1 254 ? 0.807 2.578 -1.557 1.00 95.75 254 ASN A C 1
ATOM 2049 O O . ASN A 1 254 ? 1.119 2.589 -0.377 1.00 95.75 254 ASN A O 1
ATOM 2053 N N . LEU A 1 255 ? 1.684 2.255 -2.511 1.00 97.50 255 LEU A N 1
ATOM 2054 C CA . LEU A 1 255 ? 3.109 2.048 -2.246 1.00 97.50 255 LEU A CA 1
ATOM 2055 C C . LEU A 1 255 ? 3.941 3.266 -2.657 1.00 97.50 255 LEU A C 1
ATOM 2057 O O . LEU A 1 255 ? 4.984 3.527 -2.065 1.00 97.50 255 LEU A O 1
ATOM 2061 N N . VAL A 1 256 ? 3.481 3.996 -3.677 1.00 95.56 256 VAL A N 1
ATOM 2062 C CA . VAL A 1 256 ? 4.207 5.098 -4.309 1.00 95.56 256 VAL A CA 1
ATOM 2063 C C . VAL A 1 256 ? 3.239 6.243 -4.586 1.00 95.56 256 VAL A C 1
ATOM 2065 O O . VAL A 1 256 ? 2.195 6.034 -5.205 1.00 95.56 256 VAL A O 1
ATOM 2068 N N . TRP A 1 257 ? 3.599 7.458 -4.179 1.00 89.56 257 TRP A N 1
ATOM 2069 C CA . TRP A 1 257 ? 2.953 8.703 -4.600 1.00 89.56 257 TRP A CA 1
ATOM 2070 C C . TRP A 1 257 ? 3.930 9.880 -4.491 1.00 89.56 257 TRP A C 1
ATOM 2072 O O . TRP A 1 257 ? 4.978 9.764 -3.868 1.00 89.56 257 TRP A O 1
ATOM 2082 N N . SER A 1 258 ? 3.614 11.007 -5.135 1.00 86.69 258 SER A N 1
ATOM 2083 C CA . SER A 1 258 ? 4.486 12.193 -5.123 1.00 86.69 258 SER A CA 1
ATOM 2084 C C . SER A 1 258 ? 4.287 13.041 -3.860 1.00 86.69 258 SER A C 1
ATOM 2086 O O . SER A 1 258 ? 3.219 12.990 -3.251 1.00 86.69 258 SER A O 1
ATOM 2088 N N . GLN A 1 259 ? 5.248 13.908 -3.520 1.00 74.69 259 GLN A N 1
ATOM 2089 C CA . GLN A 1 259 ? 5.150 14.844 -2.380 1.00 74.69 259 GLN A CA 1
ATOM 2090 C C . GLN A 1 259 ? 3.911 15.750 -2.417 1.00 74.69 259 GLN A C 1
ATOM 2092 O O . GLN A 1 259 ? 3.412 16.179 -1.381 1.00 74.69 259 GLN A O 1
ATOM 2097 N N . SER A 1 260 ? 3.357 16.013 -3.605 1.00 72.25 260 SER A N 1
ATOM 2098 C CA . SER A 1 260 ? 2.103 16.768 -3.741 1.00 72.25 260 SER A CA 1
ATOM 2099 C C . SER A 1 260 ? 0.861 15.998 -3.254 1.00 72.25 260 SER A C 1
ATOM 2101 O O . SER A 1 260 ? -0.251 16.526 -3.291 1.00 72.25 260 SER A O 1
ATOM 2103 N N . GLY A 1 261 ? 1.017 14.728 -2.856 1.00 59.59 261 GLY A N 1
ATOM 2104 C CA . GLY A 1 261 ? -0.068 13.812 -2.496 1.00 59.59 261 GLY A CA 1
ATOM 2105 C C . GLY A 1 261 ? -0.939 13.398 -3.687 1.00 59.59 261 GLY A C 1
ATOM 2106 O O . GLY A 1 261 ? -1.928 12.682 -3.527 1.00 59.59 261 GLY A O 1
ATOM 2107 N N . GLN A 1 262 ? -0.602 13.858 -4.896 1.00 57.66 262 GLN A N 1
ATOM 2108 C CA . GLN A 1 262 ? -1.316 13.551 -6.127 1.00 57.66 262 GLN A CA 1
ATOM 2109 C C . GLN A 1 262 ? -0.458 12.654 -7.014 1.00 57.66 262 GLN A C 1
ATOM 2111 O O . GLN A 1 262 ? 0.716 12.922 -7.276 1.00 57.66 262 GLN A O 1
ATOM 2116 N N . LEU A 1 263 ? -1.065 11.582 -7.514 1.00 62.47 263 LEU A N 1
ATOM 2117 C CA . LEU A 1 263 ? -0.476 10.772 -8.569 1.00 62.47 263 LEU A CA 1
ATOM 2118 C C . LEU A 1 263 ? -0.742 11.435 -9.916 1.00 62.47 263 LEU A C 1
ATOM 2120 O O . LEU A 1 263 ? -1.899 11.626 -10.304 1.00 62.47 263 LEU A O 1
ATOM 2124 N N . SER A 1 264 ? 0.325 11.760 -10.648 1.00 66.44 264 SER A N 1
ATOM 2125 C CA . SER A 1 264 ? 0.185 12.143 -12.051 1.00 66.44 264 SER A CA 1
ATOM 2126 C C . SER A 1 264 ? -0.393 10.972 -12.843 1.00 66.44 264 SER A C 1
ATOM 2128 O O . SER A 1 264 ? 0.027 9.828 -12.668 1.00 66.44 264 SER A O 1
ATOM 2130 N N . LEU A 1 265 ? -1.308 11.251 -13.776 1.00 71.94 265 LEU A N 1
ATOM 2131 C CA . LEU A 1 265 ? -1.853 10.227 -14.674 1.00 71.94 265 LEU A CA 1
ATOM 2132 C C . LEU A 1 265 ? -0.752 9.517 -15.476 1.00 71.94 265 LEU A C 1
ATOM 2134 O O . LEU A 1 265 ? -0.887 8.331 -15.762 1.00 71.94 265 LEU A O 1
ATOM 2138 N N . SER A 1 266 ? 0.336 10.223 -15.801 1.00 77.44 266 SER A N 1
ATOM 2139 C CA . SER A 1 266 ? 1.490 9.648 -16.500 1.00 77.44 266 SER A CA 1
ATOM 2140 C C . SER A 1 266 ? 2.305 8.684 -15.633 1.00 77.44 266 SER A C 1
ATOM 2142 O O . SER A 1 266 ? 2.954 7.798 -16.175 1.00 77.44 266 SER A O 1
ATOM 2144 N N . ALA A 1 267 ? 2.247 8.820 -14.305 1.00 82.75 267 ALA A N 1
ATOM 2145 C CA . ALA A 1 267 ? 3.017 8.012 -13.361 1.00 82.75 267 ALA A CA 1
ATOM 2146 C C . ALA A 1 267 ? 2.318 6.694 -12.981 1.00 82.75 267 ALA A C 1
ATOM 2148 O O . ALA A 1 267 ? 2.983 5.748 -12.572 1.00 82.75 267 ALA A O 1
ATOM 2149 N N . ILE A 1 268 ? 0.994 6.593 -13.159 1.00 87.12 268 ILE A N 1
ATOM 2150 C CA . ILE A 1 268 ? 0.212 5.414 -12.741 1.00 87.12 268 ILE A CA 1
ATOM 2151 C C . ILE A 1 268 ? 0.681 4.139 -13.450 1.00 87.12 268 ILE A C 1
ATOM 2153 O O . ILE A 1 268 ? 0.889 3.114 -12.807 1.00 87.12 268 ILE A O 1
ATOM 2157 N N . ALA A 1 269 ? 0.835 4.180 -14.776 1.00 90.31 269 ALA A N 1
ATOM 2158 C CA . ALA A 1 269 ? 1.220 2.993 -15.536 1.00 90.31 269 ALA A CA 1
ATOM 2159 C C . ALA A 1 269 ? 2.652 2.518 -15.208 1.00 90.31 269 ALA A C 1
ATOM 2161 O O . ALA A 1 269 ? 2.828 1.313 -15.013 1.00 90.31 269 ALA A O 1
ATOM 2162 N N . PRO A 1 270 ? 3.663 3.404 -15.097 1.00 94.94 270 PRO A N 1
ATOM 2163 C CA . PRO A 1 270 ? 4.979 3.027 -14.588 1.00 94.94 270 PRO A CA 1
ATOM 2164 C C . PRO A 1 270 ? 4.955 2.435 -13.181 1.00 94.94 270 PRO A C 1
ATOM 2166 O O . PRO A 1 270 ? 5.516 1.361 -12.985 1.00 94.94 270 PRO A O 1
ATOM 2169 N N . ILE A 1 271 ? 4.247 3.070 -12.238 1.00 95.69 271 ILE A N 1
ATOM 2170 C CA . ILE A 1 271 ? 4.139 2.593 -10.851 1.00 95.69 271 ILE A CA 1
ATOM 2171 C C . ILE A 1 271 ? 3.534 1.189 -10.812 1.00 95.69 271 ILE A C 1
ATOM 2173 O O . ILE A 1 271 ? 4.106 0.293 -10.199 1.00 95.69 271 ILE A O 1
ATOM 2177 N N . ASN A 1 272 ? 2.424 0.962 -11.518 1.00 96.06 272 ASN A N 1
ATOM 2178 C CA . ASN A 1 272 ? 1.790 -0.354 -11.552 1.00 96.06 272 ASN A CA 1
ATOM 2179 C C . ASN A 1 272 ? 2.703 -1.409 -12.196 1.00 96.06 272 ASN A C 1
ATOM 2181 O O . ASN A 1 272 ? 2.744 -2.539 -11.724 1.00 96.06 272 ASN A O 1
ATOM 2185 N N . MET A 1 273 ? 3.457 -1.058 -13.246 1.00 97.56 273 MET A N 1
ATOM 2186 C CA . MET A 1 273 ? 4.404 -1.989 -13.873 1.00 97.56 273 MET A CA 1
ATOM 2187 C C . MET A 1 273 ? 5.573 -2.328 -12.940 1.00 97.56 273 MET A C 1
ATOM 2189 O O . MET A 1 273 ? 5.988 -3.482 -12.876 1.00 97.56 273 MET A O 1
ATOM 2193 N N . PHE A 1 274 ? 6.084 -1.340 -12.205 1.00 98.38 274 PHE A N 1
ATOM 2194 C CA . PHE A 1 274 ? 7.102 -1.554 -11.182 1.00 98.38 274 PHE A CA 1
ATOM 2195 C C . PHE A 1 274 ? 6.572 -2.459 -10.063 1.00 98.38 274 PHE A C 1
ATOM 2197 O O . PHE A 1 274 ? 7.216 -3.444 -9.718 1.00 98.38 274 PHE A O 1
ATOM 2204 N N . THR A 1 275 ? 5.375 -2.183 -9.532 1.00 98.50 275 THR A N 1
ATOM 2205 C CA . THR A 1 275 ? 4.768 -3.013 -8.481 1.00 98.50 275 THR A CA 1
ATOM 2206 C C . THR A 1 275 ? 4.527 -4.446 -8.953 1.00 98.50 275 THR A C 1
ATOM 2208 O O . THR A 1 275 ? 4.851 -5.373 -8.220 1.00 98.50 275 THR A O 1
ATOM 2211 N N . ASP A 1 276 ? 4.019 -4.648 -10.172 1.00 98.56 276 ASP A N 1
ATOM 2212 C CA . ASP A 1 276 ? 3.851 -5.987 -10.753 1.00 98.56 276 ASP A CA 1
ATOM 2213 C C . ASP A 1 276 ? 5.193 -6.724 -10.842 1.00 98.56 276 ASP A C 1
ATOM 2215 O O . ASP A 1 276 ? 5.300 -7.862 -10.393 1.00 98.56 276 ASP A O 1
ATOM 2219 N N . PHE A 1 277 ? 6.247 -6.047 -11.311 1.00 98.31 277 PHE A N 1
ATOM 2220 C CA . PHE A 1 277 ? 7.593 -6.616 -11.365 1.00 98.31 277 PHE A CA 1
ATOM 2221 C C . PHE A 1 277 ? 8.109 -7.027 -9.977 1.00 98.31 277 PHE A C 1
ATOM 2223 O O . PHE A 1 277 ? 8.654 -8.120 -9.824 1.00 98.31 277 PHE A O 1
ATOM 2230 N N . VAL A 1 278 ? 7.911 -6.185 -8.956 1.00 98.12 278 VAL A N 1
ATOM 2231 C CA . VAL A 1 278 ? 8.296 -6.496 -7.569 1.00 98.12 278 VAL A CA 1
ATOM 2232 C C . VAL A 1 278 ? 7.554 -7.725 -7.044 1.00 98.12 278 VAL A C 1
ATOM 2234 O O . VAL A 1 278 ? 8.173 -8.573 -6.406 1.00 98.12 278 VAL A O 1
ATOM 2237 N N . LEU A 1 279 ? 6.254 -7.850 -7.329 1.00 97.94 279 LEU A N 1
ATOM 2238 C CA . LEU A 1 279 ? 5.450 -9.000 -6.908 1.00 97.94 279 LEU A CA 1
ATOM 2239 C C . LEU A 1 279 ? 5.876 -10.288 -7.629 1.00 97.94 279 LEU A C 1
ATOM 2241 O O . LEU A 1 279 ? 6.094 -11.312 -6.981 1.00 97.94 279 LEU A O 1
ATOM 2245 N N . VAL A 1 280 ? 6.050 -10.243 -8.952 1.00 97.19 280 VAL A N 1
ATOM 2246 C CA . VAL A 1 280 ? 6.454 -11.410 -9.757 1.00 97.19 280 VAL A CA 1
ATOM 2247 C C . VAL A 1 280 ? 7.844 -11.912 -9.362 1.00 97.19 280 VAL A C 1
ATOM 2249 O O . VAL A 1 280 ? 8.062 -13.118 -9.276 1.00 97.19 280 VAL A O 1
ATOM 2252 N N . HIS A 1 281 ? 8.784 -11.006 -9.089 1.00 96.25 281 HIS A N 1
ATOM 2253 C CA . HIS A 1 281 ? 10.178 -11.348 -8.793 1.00 96.25 281 HIS A CA 1
ATOM 2254 C C . HIS A 1 281 ? 10.521 -11.296 -7.297 1.00 96.25 281 HIS A C 1
ATOM 2256 O O . HIS A 1 281 ? 11.698 -11.188 -6.943 1.00 96.25 281 HIS A O 1
ATOM 2262 N N . HIS A 1 282 ? 9.520 -11.376 -6.415 1.00 95.06 282 HIS A N 1
ATOM 2263 C CA . HIS A 1 282 ? 9.703 -11.166 -4.978 1.00 95.06 282 HIS A CA 1
ATOM 2264 C C . HIS A 1 282 ? 10.763 -12.087 -4.350 1.00 95.06 282 HIS A C 1
ATOM 2266 O O . HIS A 1 282 ? 11.598 -11.588 -3.601 1.00 95.06 282 HIS A O 1
ATOM 2272 N N . ASP A 1 283 ? 10.808 -13.372 -4.714 1.00 92.31 283 ASP A N 1
ATOM 2273 C CA . ASP A 1 283 ? 11.807 -14.333 -4.208 1.00 92.31 283 ASP A CA 1
ATOM 2274 C C . ASP A 1 283 ? 13.250 -13.966 -4.576 1.00 92.31 283 ASP A C 1
ATOM 2276 O O . ASP A 1 283 ? 14.201 -14.320 -3.884 1.00 92.31 283 ASP A O 1
ATOM 2280 N N . GLN A 1 284 ? 13.432 -13.269 -5.700 1.00 91.12 284 GLN A N 1
ATOM 2281 C CA . GLN A 1 284 ? 14.753 -12.851 -6.159 1.00 91.12 284 GLN A CA 1
ATOM 2282 C C . GLN A 1 284 ? 15.159 -11.514 -5.547 1.00 91.12 284 GLN A C 1
ATOM 2284 O O . GLN A 1 284 ? 16.353 -11.288 -5.359 1.00 91.12 284 GLN A O 1
ATOM 2289 N N . ILE A 1 285 ? 14.191 -10.622 -5.319 1.00 92.12 285 ILE A N 1
ATOM 2290 C CA . ILE A 1 285 ? 14.390 -9.257 -4.819 1.00 92.12 285 ILE A CA 1
ATOM 2291 C C . ILE A 1 285 ? 14.588 -9.263 -3.307 1.00 92.12 285 ILE A C 1
ATOM 2293 O O . ILE A 1 285 ? 15.556 -8.689 -2.819 1.00 92.12 285 ILE A O 1
ATOM 2297 N N . PHE A 1 286 ? 13.682 -9.900 -2.570 1.00 89.12 286 PHE A N 1
ATOM 2298 C CA . PHE A 1 286 ? 13.742 -9.971 -1.120 1.00 89.12 286 PHE A CA 1
ATOM 2299 C C . PHE A 1 286 ? 14.513 -11.226 -0.740 1.00 89.12 286 PHE A C 1
ATOM 2301 O O . PHE A 1 286 ? 14.122 -12.327 -1.109 1.00 89.12 286 PHE A O 1
ATOM 2308 N N . ILE A 1 287 ? 15.599 -11.077 0.018 1.00 71.19 287 ILE A N 1
ATOM 2309 C CA . ILE A 1 287 ? 16.333 -12.230 0.554 1.00 71.19 287 ILE A CA 1
ATOM 2310 C C . ILE A 1 287 ? 15.402 -12.914 1.557 1.00 71.19 287 ILE A C 1
ATOM 2312 O O . ILE A 1 287 ? 15.187 -12.372 2.646 1.00 71.19 287 ILE A O 1
ATOM 2316 N N . ILE A 1 288 ? 14.763 -14.022 1.170 1.00 52.44 288 ILE A N 1
ATOM 2317 C CA . ILE A 1 288 ? 13.819 -14.729 2.042 1.00 52.44 288 ILE A CA 1
ATOM 2318 C C . ILE A 1 288 ? 14.561 -15.535 3.099 1.00 52.44 288 ILE A C 1
ATOM 2320 O O . ILE A 1 288 ? 15.501 -16.268 2.737 1.00 52.44 288 ILE A O 1
#

pLDDT: mean 85.16, std 17.08, range [31.59, 98.75]

Organism: NCBI:txid1464854